Protein AF-E6UYS0-F1 (afdb_monomer_lite)

Structure (mmCIF, N/CA/C/O backbone):
data_AF-E6UYS0-F1
#
_entry.id   AF-E6UYS0-F1
#
loop_
_atom_site.group_PDB
_atom_site.id
_atom_site.type_symbol
_atom_site.label_atom_id
_atom_site.label_alt_id
_atom_site.label_comp_id
_atom_site.label_asym_id
_atom_site.label_entity_id
_atom_site.label_seq_id
_atom_site.pdbx_PDB_ins_code
_atom_site.Cartn_x
_atom_site.Cartn_y
_atom_site.Cartn_z
_atom_site.occupancy
_atom_site.B_iso_or_equiv
_atom_site.auth_seq_id
_atom_site.auth_comp_id
_atom_site.auth_asym_id
_atom_site.auth_atom_id
_atom_site.pdbx_PDB_model_num
ATOM 1 N N . MET A 1 1 ? -11.209 -21.524 -11.634 1.00 34.62 1 MET A N 1
ATOM 2 C CA . MET A 1 1 ? -12.537 -21.048 -11.191 1.00 34.62 1 MET A CA 1
ATOM 3 C C . MET A 1 1 ? -12.429 -19.549 -11.031 1.00 34.62 1 MET A C 1
ATOM 5 O O . MET A 1 1 ? -11.781 -19.102 -10.099 1.00 34.62 1 MET A O 1
ATOM 9 N N . ASN A 1 2 ? -12.933 -18.811 -12.017 1.00 31.98 2 ASN A N 1
ATOM 10 C CA . ASN A 1 2 ? -12.858 -17.356 -12.073 1.00 31.98 2 ASN A CA 1
ATOM 11 C C . ASN A 1 2 ? -13.885 -16.810 -11.071 1.00 31.98 2 ASN A C 1
ATOM 13 O O . ASN A 1 2 ? -15.084 -16.885 -11.335 1.00 31.98 2 ASN A O 1
ATOM 17 N N . ARG A 1 3 ? -13.440 -16.416 -9.874 1.00 45.00 3 ARG A N 1
ATOM 18 C CA . ARG A 1 3 ? -14.281 -15.648 -8.955 1.00 45.00 3 ARG A CA 1
ATOM 19 C C . ARG A 1 3 ? -14.230 -14.218 -9.472 1.00 45.00 3 ARG A C 1
ATOM 21 O O . ARG A 1 3 ? -13.151 -13.642 -9.517 1.00 45.00 3 ARG A O 1
ATOM 28 N N . ASP A 1 4 ? -15.364 -13.697 -9.921 1.00 40.81 4 ASP A N 1
ATOM 29 C CA . ASP A 1 4 ? -15.524 -12.262 -10.138 1.00 40.81 4 ASP A CA 1
ATOM 30 C C . ASP A 1 4 ? -15.330 -11.580 -8.775 1.00 40.81 4 ASP A C 1
ATOM 32 O O . ASP A 1 4 ? -16.283 -11.487 -8.002 1.00 40.81 4 ASP A O 1
ATOM 36 N N . SER A 1 5 ? -14.093 -11.184 -8.454 1.00 47.22 5 SER A N 1
ATOM 37 C CA . SER A 1 5 ? -13.749 -10.398 -7.267 1.00 47.22 5 SER A CA 1
ATOM 38 C C . SER A 1 5 ? -14.488 -9.069 -7.354 1.00 47.22 5 SER A C 1
ATOM 40 O O . SER A 1 5 ? -14.067 -8.145 -8.051 1.00 47.22 5 SER A O 1
ATOM 42 N N . ARG A 1 6 ? -15.652 -8.981 -6.714 1.00 59.06 6 ARG A N 1
ATOM 43 C CA . ARG A 1 6 ? -16.359 -7.715 -6.567 1.00 59.06 6 ARG A CA 1
ATOM 44 C C . ARG A 1 6 ? -15.928 -7.144 -5.233 1.00 59.06 6 ARG A C 1
ATOM 46 O O . ARG A 1 6 ? -16.478 -7.519 -4.205 1.00 59.06 6 ARG A O 1
ATOM 53 N N . ALA A 1 7 ? -14.971 -6.220 -5.279 1.00 62.97 7 ALA A N 1
ATOM 54 C CA . ALA A 1 7 ? -14.543 -5.470 -4.109 1.00 62.97 7 ALA A CA 1
ATOM 55 C C . ALA A 1 7 ? -15.762 -4.978 -3.313 1.00 62.97 7 ALA A C 1
ATOM 57 O O . ALA A 1 7 ? -16.719 -4.433 -3.884 1.00 62.97 7 ALA A O 1
ATOM 58 N N . ILE A 1 8 ? -15.748 -5.199 -1.996 1.00 70.56 8 ILE A N 1
ATOM 59 C CA . ILE A 1 8 ? -16.865 -4.797 -1.139 1.00 70.56 8 ILE A CA 1
ATOM 60 C C . ILE A 1 8 ? -17.015 -3.282 -1.234 1.00 70.56 8 ILE A C 1
ATOM 62 O O . ILE A 1 8 ? -16.092 -2.531 -0.925 1.00 70.56 8 ILE A O 1
ATOM 66 N N . ARG A 1 9 ? -18.209 -2.833 -1.624 1.00 68.25 9 ARG A N 1
ATOM 67 C CA . ARG A 1 9 ? -18.611 -1.432 -1.514 1.00 68.25 9 ARG A CA 1
ATOM 68 C C . ARG A 1 9 ? -19.495 -1.258 -0.303 1.00 68.25 9 ARG A C 1
ATOM 70 O O . ARG A 1 9 ? -20.616 -1.764 -0.249 1.00 68.25 9 ARG A O 1
ATOM 77 N N . PHE A 1 10 ? -19.005 -0.481 0.645 1.00 66.88 10 PHE A N 1
ATOM 78 C CA . PHE A 1 10 ? -19.794 -0.013 1.768 1.00 66.88 10 PHE A CA 1
ATOM 79 C C . PHE A 1 10 ? -20.762 1.064 1.267 1.00 66.88 10 PHE A C 1
ATOM 81 O O . PHE A 1 10 ? -20.428 2.242 1.154 1.00 66.88 10 PHE A O 1
ATOM 88 N N . VAL A 1 11 ? -21.981 0.654 0.915 1.00 54.38 11 VAL A N 1
ATOM 89 C CA . VAL A 1 11 ? -23.050 1.599 0.584 1.00 54.38 11 VAL A CA 1
ATOM 90 C C . VAL A 1 11 ? -23.497 2.256 1.887 1.00 54.38 11 VAL A C 1
ATOM 92 O O . VAL A 1 11 ? -24.147 1.624 2.720 1.00 54.38 11 VAL A O 1
ATOM 95 N N . ALA A 1 12 ? -23.134 3.524 2.085 1.00 43.72 12 ALA A N 1
ATOM 96 C CA . ALA A 1 12 ? -23.674 4.312 3.186 1.00 43.72 12 ALA A CA 1
ATOM 97 C C . ALA A 1 12 ? -25.215 4.319 3.106 1.00 43.72 12 ALA A C 1
ATOM 99 O O . ALA A 1 12 ? -25.762 4.444 2.004 1.00 43.72 12 ALA A O 1
ATOM 100 N N . PRO A 1 13 ? -25.945 4.210 4.232 1.00 36.41 13 PRO A N 1
ATOM 101 C CA . PRO A 1 13 ? -27.392 4.339 4.204 1.00 36.41 13 PRO A CA 1
ATOM 102 C C . PRO A 1 13 ? -27.747 5.747 3.714 1.00 36.41 13 PRO A C 1
ATOM 104 O O . PRO A 1 13 ? -27.454 6.743 4.376 1.00 36.41 13 PRO A O 1
ATOM 107 N N . MET A 1 14 ? -28.361 5.830 2.530 1.00 34.78 14 MET A N 1
ATOM 108 C CA . MET A 1 14 ? -28.931 7.074 2.020 1.00 34.78 14 MET A CA 1
ATOM 109 C C . MET A 1 14 ? -29.897 7.650 3.068 1.00 34.78 14 MET A C 1
ATOM 111 O O . MET A 1 14 ? -30.757 6.914 3.565 1.00 34.78 14 MET A O 1
ATOM 115 N N . PRO A 1 15 ? -29.827 8.952 3.397 1.00 34.66 15 PRO A N 1
ATOM 116 C CA . PRO A 1 15 ? -30.877 9.571 4.185 1.00 34.66 15 PRO A CA 1
ATOM 117 C C . PRO A 1 15 ? -32.173 9.530 3.366 1.00 34.66 15 PRO A C 1
ATOM 119 O O . PRO A 1 15 ? -32.261 10.103 2.282 1.00 34.66 15 PRO A O 1
ATOM 122 N N . LEU A 1 16 ? -33.192 8.837 3.880 1.00 39.12 16 LEU A N 1
ATOM 123 C CA . LEU A 1 16 ? -34.532 8.812 3.294 1.00 39.12 16 LEU A CA 1
ATOM 124 C C . LEU A 1 16 ? -35.159 10.212 3.375 1.00 39.12 16 LEU A C 1
ATOM 126 O O . LEU A 1 16 ? -35.830 10.527 4.356 1.00 39.12 16 LEU A O 1
ATOM 130 N N . ARG A 1 17 ? -34.964 11.059 2.357 1.00 38.25 17 ARG A N 1
ATOM 131 C CA . ARG A 1 17 ? -35.762 12.277 2.142 1.00 38.25 17 ARG A CA 1
ATOM 132 C C . ARG A 1 17 ? -35.891 12.627 0.658 1.00 38.25 17 ARG A C 1
ATOM 134 O O . ARG A 1 17 ? -34.909 12.957 0.011 1.00 38.25 17 ARG A O 1
ATOM 141 N N . GLY A 1 18 ? -37.146 12.698 0.209 1.00 33.81 18 GLY A N 1
ATOM 142 C CA . GLY A 1 18 ? -37.593 13.680 -0.783 1.00 33.81 18 GLY A CA 1
ATOM 143 C C . GLY A 1 18 ? -37.870 13.152 -2.188 1.00 33.81 18 GLY A C 1
ATOM 144 O O . GLY A 1 18 ? -36.962 13.000 -2.991 1.00 33.81 18 GLY A O 1
ATOM 145 N N . CYS A 1 19 ? -39.155 12.968 -2.493 1.00 38.72 19 CYS A N 1
ATOM 146 C CA . CYS A 1 19 ? -39.697 12.867 -3.846 1.00 38.72 19 CYS A CA 1
ATOM 147 C C . CYS A 1 19 ? -39.238 14.075 -4.691 1.00 38.72 19 CYS A C 1
ATOM 149 O O . CYS A 1 19 ? -39.580 15.212 -4.369 1.00 38.72 19 CYS A O 1
ATOM 151 N N . GLY A 1 20 ? -38.456 13.825 -5.741 1.00 33.22 20 GLY A N 1
ATOM 152 C CA . GLY A 1 20 ? -37.997 14.810 -6.719 1.00 33.22 20 GLY A CA 1
ATOM 153 C C . GLY A 1 20 ? -37.897 14.137 -8.086 1.00 33.22 20 GLY A C 1
ATOM 154 O O . GLY A 1 20 ? -37.300 13.076 -8.225 1.00 33.22 20 GLY A O 1
ATOM 155 N N . THR A 1 21 ? -38.582 14.715 -9.061 1.00 33.81 21 THR A N 1
ATOM 156 C CA . THR A 1 21 ? -38.896 14.192 -10.39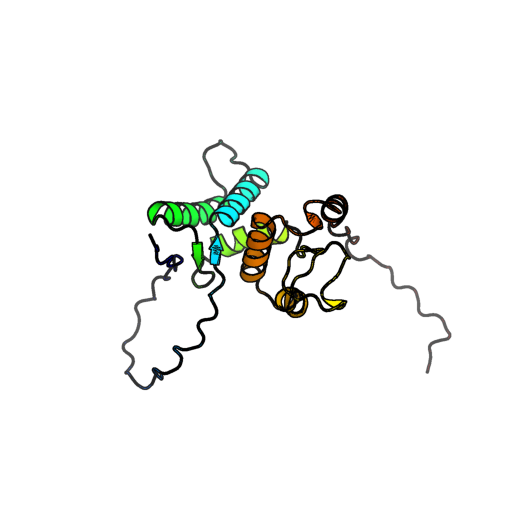5 1.00 33.81 21 THR A CA 1
ATOM 157 C C . THR A 1 21 ? -37.687 13.766 -11.239 1.00 33.81 21 THR A C 1
ATOM 159 O O . THR A 1 21 ? -36.695 14.482 -11.326 1.00 33.81 21 THR A O 1
ATOM 162 N N . LEU A 1 22 ? -37.843 12.621 -11.917 1.00 43.78 22 LEU A N 1
ATOM 163 C CA . LEU A 1 22 ? -36.977 12.077 -12.968 1.00 43.78 22 LEU A CA 1
ATOM 164 C C . LEU A 1 22 ? -36.829 13.062 -14.140 1.00 43.78 22 LEU A C 1
ATOM 166 O O . LEU A 1 22 ? -37.780 13.248 -14.898 1.00 43.78 22 LEU A O 1
ATOM 170 N N . ALA A 1 23 ? -35.638 13.626 -14.323 1.00 33.56 23 ALA A N 1
ATOM 171 C CA . ALA A 1 23 ? -35.190 14.178 -15.597 1.00 33.56 23 ALA A CA 1
ATOM 172 C C . ALA A 1 23 ? -33.660 14.053 -15.696 1.00 33.56 23 ALA A C 1
ATOM 174 O O . ALA A 1 23 ? -32.930 14.604 -14.878 1.00 33.56 23 ALA A O 1
ATOM 175 N N . ASP A 1 24 ? -33.229 13.274 -16.688 1.00 37.19 24 ASP A N 1
ATOM 176 C CA . ASP A 1 24 ? -31.912 13.302 -17.330 1.00 37.19 24 ASP A CA 1
ATOM 177 C C . ASP A 1 24 ? -30.665 13.113 -16.448 1.00 37.19 24 ASP A C 1
ATOM 179 O O . ASP A 1 24 ? -29.905 14.040 -16.182 1.00 37.19 24 ASP A O 1
ATOM 183 N N . TYR A 1 25 ? -30.376 11.852 -16.104 1.00 42.06 25 TYR A N 1
ATOM 184 C CA . TYR A 1 25 ? -28.990 11.417 -15.909 1.00 42.06 25 TYR A CA 1
ATOM 185 C C . TYR A 1 25 ? -28.608 10.492 -17.065 1.00 42.06 25 TYR A C 1
ATOM 187 O O . TYR A 1 25 ? -29.102 9.367 -17.187 1.00 42.06 25 TYR A O 1
ATOM 195 N N . ASP A 1 26 ? -27.792 11.040 -17.960 1.00 39.44 26 ASP A N 1
ATOM 196 C CA . ASP A 1 26 ? -27.327 10.432 -19.198 1.00 39.44 26 ASP A CA 1
ATOM 197 C C . ASP A 1 26 ? -26.693 9.054 -18.951 1.00 39.44 26 ASP A C 1
ATOM 199 O O . ASP A 1 26 ? -25.735 8.871 -18.198 1.00 39.44 26 ASP A O 1
ATOM 203 N N . ARG A 1 27 ? -27.262 8.057 -19.624 1.00 44.28 27 ARG A N 1
ATOM 204 C CA . ARG A 1 27 ? -27.002 6.621 -19.490 1.00 44.28 27 ARG A CA 1
ATOM 205 C C . ARG A 1 27 ? -25.810 6.171 -20.352 1.00 44.28 27 ARG A C 1
ATOM 207 O O . ARG A 1 27 ? -25.793 5.029 -20.812 1.00 44.28 27 ARG A O 1
ATOM 214 N N . ARG A 1 28 ? -24.843 7.063 -20.620 1.00 36.66 28 ARG A N 1
ATOM 215 C CA . ARG A 1 28 ? -23.739 6.847 -21.581 1.00 36.66 28 ARG A CA 1
ATOM 216 C C . ARG A 1 28 ? -22.307 6.970 -21.055 1.00 36.66 28 ARG A C 1
ATOM 218 O O . ARG A 1 28 ? -21.391 6.805 -21.852 1.00 36.66 28 ARG A O 1
ATOM 225 N N . SER A 1 29 ? -22.071 7.121 -19.753 1.00 37.34 29 SER A N 1
ATOM 226 C CA . SER A 1 29 ? -20.698 7.094 -19.204 1.00 37.34 29 SER A CA 1
ATOM 227 C C . SER A 1 29 ? -20.352 5.761 -18.521 1.00 37.34 29 SER A C 1
ATOM 229 O O . SER A 1 29 ? -19.955 5.711 -17.363 1.00 37.34 29 SER A O 1
ATOM 231 N N . LEU A 1 30 ? -20.563 4.650 -19.236 1.00 38.84 30 LEU A N 1
ATOM 232 C CA . LEU A 1 30 ? -20.262 3.279 -18.786 1.00 38.84 30 LEU A CA 1
ATOM 233 C C . LEU A 1 30 ? -19.047 2.666 -19.508 1.00 38.84 30 LEU A C 1
ATOM 235 O O . LEU A 1 30 ? -19.004 1.454 -19.684 1.00 38.84 30 LEU A O 1
ATOM 239 N N . LEU A 1 31 ? -18.072 3.466 -19.957 1.00 38.31 31 LEU A N 1
ATOM 240 C CA . LEU A 1 31 ? -16.898 2.957 -20.692 1.00 38.31 31 LEU A CA 1
ATOM 241 C C . LEU A 1 31 ? -15.593 3.726 -20.401 1.00 38.31 31 LEU A C 1
ATOM 243 O O . LEU A 1 31 ? -14.816 3.997 -21.306 1.00 38.31 31 LEU A O 1
ATOM 247 N N . PHE A 1 32 ? -15.327 4.028 -19.131 1.00 31.94 32 PHE A N 1
ATOM 248 C CA . PHE A 1 32 ? -13.957 4.140 -18.614 1.00 31.94 32 PHE A CA 1
ATOM 249 C C . PHE A 1 32 ? -13.911 3.409 -17.272 1.00 31.94 32 PHE A C 1
ATOM 251 O O . PHE A 1 32 ? -14.007 4.000 -16.202 1.00 31.94 32 PHE A O 1
ATOM 258 N N . HIS A 1 33 ? -13.856 2.080 -17.342 1.00 38.25 33 HIS A N 1
ATOM 259 C CA . HIS A 1 33 ? -13.520 1.249 -16.194 1.00 38.25 33 HIS A CA 1
ATOM 260 C C . HIS A 1 33 ? -12.001 1.324 -16.013 1.00 38.25 33 HIS A C 1
ATOM 262 O O . HIS A 1 33 ? -11.278 0.430 -16.446 1.00 38.25 33 HIS A O 1
ATOM 268 N N . SER A 1 34 ? -11.511 2.416 -15.416 1.00 42.78 34 SER A N 1
ATOM 269 C CA . SER A 1 34 ? -10.272 2.293 -14.647 1.00 42.78 34 SER A CA 1
ATOM 270 C C . SER A 1 34 ? -10.543 1.211 -13.600 1.00 42.78 34 SER A C 1
ATOM 272 O O . SER A 1 34 ? -11.597 1.287 -12.955 1.00 42.78 34 SER A O 1
ATOM 274 N N . PRO A 1 35 ? -9.690 0.183 -13.453 1.00 49.38 35 PRO A N 1
ATOM 275 C CA . PRO A 1 35 ? -9.817 -0.729 -12.328 1.00 49.38 35 PRO A CA 1
ATOM 276 C C . PRO A 1 35 ? -9.731 0.143 -11.080 1.00 49.38 35 PRO A C 1
ATOM 278 O O . PRO A 1 35 ? -8.698 0.754 -10.820 1.00 49.38 35 PRO A O 1
ATOM 281 N N . MET A 1 36 ? -10.855 0.312 -10.386 1.00 60.50 36 MET A N 1
ATOM 282 C CA . MET A 1 36 ? -10.880 1.117 -9.176 1.00 60.50 36 MET A CA 1
ATOM 283 C C . MET A 1 36 ? -9.901 0.477 -8.206 1.00 60.50 36 MET A C 1
ATOM 285 O O . MET A 1 36 ? -10.013 -0.717 -7.925 1.00 60.50 36 MET A O 1
ATOM 289 N N . ALA A 1 37 ? -8.894 1.243 -7.791 1.00 79.88 37 ALA A N 1
ATOM 290 C CA . ALA A 1 37 ? -7.871 0.745 -6.897 1.00 79.88 37 ALA A CA 1
ATOM 291 C C . ALA A 1 37 ? -8.556 0.224 -5.628 1.00 79.88 37 ALA A C 1
ATOM 293 O O . ALA A 1 37 ? -9.371 0.917 -5.016 1.00 79.88 37 ALA A O 1
ATOM 294 N N . ALA A 1 38 ? -8.269 -1.025 -5.275 1.00 91.38 38 ALA A N 1
ATOM 295 C CA . ALA A 1 38 ? -8.880 -1.687 -4.137 1.00 91.38 38 ALA A CA 1
ATOM 296 C C . ALA A 1 38 ? -7.840 -1.909 -3.041 1.00 91.38 38 ALA A C 1
ATOM 298 O O . ALA A 1 38 ? -6.680 -2.240 -3.300 1.00 91.38 38 ALA A O 1
ATOM 299 N N . ILE A 1 39 ? -8.266 -1.727 -1.797 1.00 95.75 39 ILE A N 1
ATOM 300 C CA . ILE A 1 39 ? -7.449 -2.009 -0.624 1.00 95.75 39 ILE A CA 1
ATOM 301 C C . ILE A 1 39 ? -7.525 -3.516 -0.381 1.00 95.75 39 ILE A C 1
ATOM 303 O O . ILE A 1 39 ? -8.607 -4.075 -0.202 1.00 95.75 39 ILE A O 1
ATOM 307 N N . HIS A 1 40 ? -6.377 -4.185 -0.381 1.00 97.06 40 HIS A N 1
ATOM 308 C CA . HIS A 1 40 ? -6.307 -5.624 -0.140 1.00 97.06 40 HIS A CA 1
ATOM 309 C C . HIS A 1 40 ? -6.368 -5.941 1.364 1.00 97.06 40 HIS A C 1
ATOM 311 O O . HIS A 1 40 ? -5.889 -5.166 2.194 1.00 97.06 40 HIS A O 1
ATOM 317 N N . ILE A 1 41 ? -6.883 -7.116 1.728 1.00 96.62 41 ILE A N 1
ATOM 318 C CA . ILE A 1 41 ? -7.056 -7.566 3.119 1.00 96.62 41 ILE A CA 1
ATOM 319 C C . ILE A 1 41 ? -5.759 -7.489 3.933 1.00 96.62 41 ILE A C 1
ATOM 321 O O . ILE A 1 41 ? -5.775 -7.082 5.092 1.00 96.62 41 ILE A O 1
ATOM 325 N N . THR A 1 42 ? -4.616 -7.769 3.307 1.00 97.38 42 THR A N 1
ATOM 326 C CA . THR A 1 42 ? -3.292 -7.682 3.948 1.00 97.38 42 THR A CA 1
ATOM 327 C C . THR A 1 42 ? -2.939 -6.268 4.410 1.00 97.38 42 THR A C 1
ATOM 329 O O . THR A 1 42 ? -2.246 -6.110 5.411 1.00 97.38 42 THR A O 1
ATOM 332 N N . ASP A 1 43 ? -3.410 -5.233 3.712 1.00 97.75 43 ASP A N 1
ATOM 333 C CA . ASP A 1 43 ? -3.193 -3.843 4.122 1.00 97.75 43 ASP A CA 1
ATOM 334 C C . ASP A 1 43 ? -4.071 -3.493 5.333 1.00 97.75 43 ASP A C 1
ATOM 336 O O . ASP A 1 43 ? -3.631 -2.784 6.238 1.00 97.75 43 ASP A O 1
ATOM 340 N N . ILE A 1 44 ? -5.287 -4.049 5.408 1.00 98.19 44 ILE A N 1
ATOM 341 C CA . ILE A 1 44 ? -6.150 -3.932 6.592 1.00 98.19 44 ILE A CA 1
ATOM 342 C C . ILE A 1 44 ? -5.512 -4.637 7.795 1.00 98.19 44 ILE A C 1
ATOM 344 O O . ILE A 1 44 ? -5.466 -4.071 8.887 1.00 98.19 44 ILE A O 1
ATOM 348 N N . GLU A 1 45 ? -4.964 -5.838 7.607 1.00 98.38 45 GLU A N 1
ATOM 349 C CA . GLU A 1 45 ? -4.250 -6.579 8.655 1.00 98.38 45 GLU A CA 1
ATOM 350 C C . GLU A 1 45 ? -3.008 -5.827 9.149 1.00 98.38 45 GLU A C 1
ATOM 352 O O . GLU A 1 45 ? -2.770 -5.737 10.358 1.00 98.38 45 GLU A O 1
ATOM 357 N N . ALA A 1 46 ? -2.236 -5.241 8.231 1.00 98.12 46 ALA A N 1
ATOM 358 C CA . ALA A 1 46 ? -1.081 -4.420 8.570 1.00 98.12 46 ALA A CA 1
ATOM 359 C C . ALA A 1 46 ? -1.489 -3.173 9.374 1.00 98.12 46 ALA A C 1
ATOM 361 O O . ALA A 1 46 ? -0.897 -2.907 10.423 1.00 98.12 46 ALA A O 1
ATOM 362 N N . ALA A 1 47 ? -2.548 -2.472 8.960 1.00 98.06 47 ALA A N 1
ATOM 363 C CA . ALA A 1 47 ? -3.081 -1.324 9.690 1.00 98.06 47 ALA A CA 1
ATOM 364 C C . ALA A 1 47 ? -3.615 -1.707 11.085 1.00 98.06 47 ALA A C 1
ATOM 366 O O . ALA A 1 47 ? -3.368 -1.007 12.067 1.00 98.06 47 ALA A O 1
ATOM 367 N N . ILE A 1 48 ? -4.294 -2.850 11.216 1.00 98.06 48 ILE A N 1
ATOM 368 C CA . ILE A 1 48 ? -4.737 -3.397 12.510 1.00 98.06 48 ILE A CA 1
ATOM 369 C C . ILE A 1 48 ? -3.536 -3.640 13.431 1.00 98.06 48 ILE A C 1
ATOM 371 O O . ILE A 1 48 ? -3.559 -3.252 14.602 1.00 98.06 48 ILE A O 1
ATOM 375 N N . ASN A 1 49 ? -2.476 -4.266 12.921 1.00 97.44 49 ASN A N 1
ATOM 376 C CA . ASN A 1 49 ? -1.280 -4.554 13.711 1.00 97.44 49 ASN A CA 1
ATOM 377 C C . ASN A 1 49 ? -0.526 -3.279 14.113 1.00 97.44 49 ASN A C 1
ATOM 379 O O . ASN A 1 49 ? -0.056 -3.187 15.247 1.00 97.44 49 ASN A O 1
ATOM 383 N N . HIS A 1 50 ? -0.486 -2.274 13.236 1.00 97.12 50 HIS A N 1
ATOM 384 C CA . HIS A 1 50 ? 0.030 -0.940 13.550 1.00 97.12 50 HIS A CA 1
ATOM 385 C C . HIS A 1 50 ? -0.691 -0.318 14.749 1.00 97.12 50 HIS A C 1
ATOM 387 O O . HIS A 1 50 ? -0.050 0.074 15.723 1.00 97.12 50 HIS A O 1
ATOM 393 N N . TRP A 1 51 ? -2.026 -0.320 14.749 1.00 97.25 51 TRP A N 1
ATOM 394 C CA . TRP A 1 51 ? -2.804 0.220 15.867 1.00 97.25 51 TRP A CA 1
ATOM 395 C C . TRP A 1 51 ? -2.697 -0.610 17.147 1.00 97.25 51 TRP A C 1
ATOM 397 O O . TRP A 1 51 ? -2.693 -0.038 18.235 1.00 97.25 51 TRP A O 1
ATOM 407 N N . ARG A 1 52 ? -2.539 -1.937 17.053 1.00 95.69 52 ARG A N 1
ATOM 408 C CA . ARG A 1 52 ? -2.251 -2.784 18.226 1.00 95.69 52 ARG A CA 1
ATOM 409 C C . ARG A 1 52 ? -0.931 -2.414 18.897 1.00 95.69 52 ARG A C 1
ATOM 411 O O . ARG A 1 52 ? -0.865 -2.419 20.123 1.00 95.69 52 ARG A O 1
ATOM 418 N N . ALA A 1 53 ? 0.099 -2.098 18.112 1.00 95.50 53 ALA A N 1
ATOM 419 C CA . ALA A 1 53 ? 1.392 -1.666 18.633 1.00 95.50 53 ALA A CA 1
ATOM 420 C C . ALA A 1 53 ? 1.343 -0.226 19.174 1.00 95.50 53 ALA A C 1
ATOM 422 O O . ALA A 1 53 ? 1.867 0.048 20.251 1.00 95.50 53 ALA A O 1
ATOM 423 N N . LYS A 1 54 ? 0.684 0.686 18.448 1.00 95.12 54 LYS A N 1
ATOM 424 C CA . LYS A 1 54 ? 0.582 2.115 18.786 1.00 95.12 54 LYS A CA 1
ATOM 425 C C . LYS A 1 54 ? -0.333 2.393 19.982 1.00 95.12 54 LYS A C 1
ATOM 427 O O . LYS A 1 54 ? -0.108 3.340 20.730 1.00 95.12 54 LYS A O 1
ATOM 432 N N . SER A 1 55 ? -1.393 1.612 20.160 1.00 93.75 55 SER A N 1
ATOM 433 C CA . SER A 1 55 ? -2.396 1.804 21.212 1.00 93.75 55 SER A CA 1
ATOM 434 C C . SER A 1 55 ? -2.866 0.449 21.746 1.00 93.75 55 SER A C 1
ATOM 436 O O . SER A 1 55 ? -3.960 -0.013 21.404 1.00 93.75 55 SER A O 1
ATOM 438 N N . PRO A 1 56 ? -2.029 -0.218 22.565 1.00 92.25 56 PRO A N 1
ATOM 439 C CA . PRO A 1 56 ? -2.350 -1.527 23.107 1.00 92.25 56 PRO A CA 1
ATOM 440 C C . PRO A 1 56 ? -3.570 -1.461 24.027 1.00 92.25 56 PRO A C 1
ATOM 442 O O . PRO A 1 56 ? -3.844 -0.453 24.681 1.00 92.25 56 PRO A O 1
ATOM 445 N N . SER A 1 57 ? -4.303 -2.570 24.086 1.00 90.25 57 SER A N 1
ATOM 446 C CA . SER A 1 57 ? -5.478 -2.696 24.940 1.00 90.25 57 SER A CA 1
ATOM 447 C C . SER A 1 57 ? -5.085 -2.606 26.426 1.00 90.25 57 SER A C 1
ATOM 449 O O . SER A 1 57 ? -4.237 -3.391 26.857 1.00 90.25 57 SER A O 1
ATOM 451 N N . PRO A 1 58 ? -5.690 -1.707 27.227 1.00 86.94 58 PRO A N 1
ATOM 452 C CA . PRO A 1 58 ? -5.350 -1.557 28.646 1.00 86.94 58 PRO A CA 1
ATOM 453 C C . PRO A 1 58 ? -5.638 -2.805 29.493 1.00 86.94 58 PRO A C 1
ATOM 455 O O . PRO A 1 58 ? -4.968 -3.055 30.490 1.00 86.94 58 PRO A O 1
ATOM 458 N N . ASP A 1 59 ? -6.654 -3.570 29.102 1.00 89.88 59 ASP A N 1
ATOM 459 C CA . ASP A 1 59 ? -7.195 -4.742 29.797 1.00 89.88 59 ASP A CA 1
ATOM 460 C C . ASP A 1 59 ? -7.056 -6.035 28.968 1.00 89.88 59 ASP A C 1
ATOM 462 O O . ASP A 1 59 ? -7.514 -7.098 29.384 1.00 89.88 59 ASP A O 1
ATOM 466 N N . GLY A 1 60 ? -6.436 -5.953 27.787 1.00 86.69 60 GLY A N 1
ATOM 467 C CA . GLY A 1 60 ? -6.287 -7.065 26.847 1.00 86.69 60 GLY A CA 1
ATOM 468 C C . GLY A 1 60 ? -7.549 -7.411 26.045 1.00 86.69 60 GLY A C 1
ATOM 469 O O . GLY A 1 60 ? -7.504 -8.345 25.246 1.00 86.69 60 GLY A O 1
ATOM 470 N N . ILE A 1 61 ? -8.658 -6.684 26.230 1.00 86.88 61 ILE A N 1
ATOM 471 C CA . ILE A 1 61 ? -9.953 -6.953 25.578 1.00 86.88 61 ILE A CA 1
ATOM 472 C C . ILE A 1 61 ? -10.486 -5.703 24.863 1.00 86.88 61 ILE A C 1
ATOM 474 O O . ILE A 1 61 ? -10.975 -5.779 23.734 1.00 86.88 61 ILE A O 1
ATOM 478 N N . THR A 1 62 ? -10.391 -4.535 25.492 1.00 90.00 62 THR A N 1
ATOM 479 C CA . THR A 1 62 ? -10.912 -3.268 24.981 1.00 90.00 62 THR A CA 1
ATOM 480 C C . THR A 1 62 ? -10.048 -2.749 23.834 1.00 90.00 62 THR A C 1
ATOM 482 O O . THR A 1 62 ? -8.872 -2.434 24.018 1.00 90.00 62 THR A O 1
ATOM 485 N N . LEU A 1 63 ? -10.638 -2.623 22.642 1.00 93.06 63 LEU A N 1
ATOM 486 C CA . LEU A 1 63 ? -9.966 -2.078 21.458 1.00 93.06 63 LEU A CA 1
ATOM 487 C C . LEU A 1 63 ? -10.095 -0.552 21.387 1.00 93.06 63 LEU A C 1
ATOM 489 O O . LEU A 1 63 ? -11.189 -0.007 21.596 1.00 93.06 63 LEU A O 1
ATOM 493 N N . ALA A 1 64 ? -9.003 0.111 20.995 1.00 94.81 64 ALA A N 1
ATOM 494 C CA . ALA A 1 64 ? -9.000 1.521 20.616 1.00 94.81 64 ALA A CA 1
ATOM 495 C C . ALA A 1 64 ? -10.024 1.804 19.489 1.00 94.81 64 ALA A C 1
ATOM 497 O O . ALA A 1 64 ? -10.318 0.903 18.691 1.00 94.81 64 ALA A O 1
ATOM 498 N N . PRO A 1 65 ? -10.599 3.020 19.410 1.00 96.38 65 PRO A N 1
ATOM 499 C CA . PRO A 1 65 ? -11.612 3.364 18.407 1.00 96.38 65 PRO A CA 1
ATOM 500 C C . PRO A 1 65 ? -11.182 3.096 16.956 1.00 96.38 65 PRO A C 1
ATOM 502 O O . PRO A 1 65 ? -11.982 2.605 16.161 1.00 96.38 65 PRO A O 1
ATOM 505 N N . GLU A 1 66 ? -9.926 3.379 16.624 1.00 97.56 66 GLU A N 1
ATOM 506 C CA . GLU A 1 66 ? -9.326 3.225 15.296 1.00 97.56 66 GLU A CA 1
ATOM 507 C C . GLU A 1 66 ? -9.178 1.747 14.929 1.00 97.56 66 GLU A C 1
ATOM 509 O O . GLU A 1 66 ? -9.618 1.308 13.865 1.00 97.56 66 GLU A O 1
ATOM 514 N N . LEU A 1 67 ? -8.651 0.956 15.868 1.00 96.88 67 LEU A N 1
ATOM 515 C CA . LEU A 1 67 ? -8.526 -0.492 15.735 1.00 96.88 67 LEU A CA 1
ATOM 516 C C . LEU A 1 67 ? -9.893 -1.163 15.549 1.00 96.88 67 LEU A C 1
ATOM 518 O O . LEU A 1 67 ? -10.031 -2.073 14.736 1.00 96.88 67 LEU A O 1
ATOM 522 N N . ARG A 1 68 ? -10.915 -0.699 16.276 1.00 97.19 68 ARG A N 1
ATOM 523 C CA . ARG A 1 68 ? -12.291 -1.198 16.146 1.00 97.19 68 ARG A CA 1
ATOM 524 C C . ARG A 1 68 ? -12.876 -0.901 14.767 1.00 97.19 68 ARG A C 1
ATOM 526 O O . ARG A 1 68 ? -13.470 -1.791 14.171 1.00 97.19 68 ARG A O 1
ATOM 533 N N . ALA A 1 69 ? -12.670 0.311 14.249 1.00 97.62 69 ALA A N 1
ATOM 534 C CA . ALA A 1 69 ? -13.151 0.694 12.923 1.00 97.62 69 ALA A CA 1
ATOM 535 C C . ALA A 1 69 ? -12.527 -0.167 11.809 1.00 97.62 69 ALA A C 1
ATOM 537 O O . ALA A 1 69 ? -13.234 -0.606 10.906 1.00 97.62 69 ALA A O 1
ATOM 538 N N . LEU A 1 70 ? -11.224 -0.460 11.891 1.00 98.12 70 LEU A N 1
ATOM 539 C CA . LEU A 1 70 ? -10.558 -1.377 10.957 1.00 98.12 70 LEU A CA 1
ATOM 540 C C . LEU A 1 70 ? -11.045 -2.825 11.119 1.00 98.12 70 LEU A C 1
ATOM 542 O O . LEU A 1 70 ? -11.249 -3.521 10.126 1.00 98.12 70 LEU A O 1
ATOM 546 N N . ALA A 1 71 ? -11.266 -3.276 12.357 1.00 97.31 71 ALA A N 1
ATOM 547 C CA . ALA A 1 71 ? -11.752 -4.625 12.638 1.00 97.31 71 ALA A CA 1
ATOM 548 C C . ALA A 1 71 ? -13.161 -4.880 12.075 1.00 97.31 71 ALA A C 1
ATOM 550 O O . ALA A 1 71 ? -13.435 -5.991 11.630 1.00 97.31 71 ALA A O 1
ATOM 551 N N . GLU A 1 72 ? -14.039 -3.873 12.052 1.00 97.38 72 GLU A N 1
ATOM 552 C CA . GLU A 1 72 ? -15.358 -3.972 11.408 1.00 97.38 72 GLU A CA 1
ATOM 553 C C . GLU A 1 72 ? -15.237 -4.213 9.895 1.00 97.38 72 GLU A C 1
ATOM 555 O O . GLU A 1 72 ? -15.910 -5.094 9.359 1.00 97.38 72 GLU A O 1
ATOM 560 N N . VAL A 1 73 ? -14.340 -3.486 9.215 1.00 97.19 73 VAL A N 1
ATOM 561 C CA . VAL A 1 73 ? -14.064 -3.698 7.783 1.00 97.19 73 VAL A CA 1
ATOM 562 C C . VAL A 1 73 ? -13.514 -5.101 7.547 1.00 97.19 73 VAL A C 1
ATOM 564 O O . VAL A 1 73 ? -14.049 -5.835 6.720 1.00 97.19 73 VAL A O 1
ATOM 567 N N . TYR A 1 74 ? -12.502 -5.503 8.319 1.00 97.75 74 TYR A N 1
ATOM 568 C CA . TYR A 1 74 ? -11.904 -6.835 8.232 1.00 97.75 74 TYR A CA 1
ATOM 569 C C . TYR A 1 74 ? -12.934 -7.953 8.439 1.00 97.75 74 TYR A C 1
ATOM 571 O O . TYR A 1 74 ? -12.990 -8.906 7.666 1.00 97.75 74 TYR A O 1
ATOM 579 N N . ALA A 1 75 ? -13.790 -7.826 9.457 1.00 97.19 75 ALA A N 1
ATOM 580 C CA . ALA A 1 75 ? -14.831 -8.807 9.741 1.00 97.19 75 ALA A CA 1
ATOM 581 C C . ALA A 1 75 ? -15.803 -8.964 8.564 1.00 97.19 75 ALA A C 1
ATOM 583 O O . ALA A 1 75 ? -16.202 -10.084 8.251 1.00 97.19 75 ALA A O 1
ATOM 584 N N . LEU A 1 76 ? -16.156 -7.866 7.890 1.00 95.69 76 LEU A N 1
ATOM 585 C CA . LEU A 1 76 ? -17.019 -7.906 6.711 1.00 95.69 76 LEU A CA 1
ATOM 586 C C . LEU A 1 76 ? -16.322 -8.524 5.496 1.00 95.69 76 LEU A C 1
ATOM 588 O O . LEU A 1 76 ? -16.947 -9.323 4.804 1.00 95.69 76 LEU A O 1
ATOM 592 N N . MET A 1 77 ? -15.036 -8.237 5.279 1.00 95.31 77 MET A N 1
ATOM 593 C CA . MET A 1 77 ? -14.227 -8.901 4.246 1.00 95.31 77 MET A CA 1
ATOM 594 C C . MET A 1 77 ? -14.214 -10.420 4.441 1.00 95.31 77 MET A C 1
ATOM 596 O O . MET A 1 77 ? -14.570 -11.171 3.533 1.00 95.31 77 MET A O 1
ATOM 600 N N . VAL A 1 78 ? -13.924 -10.877 5.664 1.00 95.88 78 VAL A N 1
ATOM 601 C CA . VAL A 1 78 ? -13.927 -12.305 6.013 1.00 95.88 78 VAL A CA 1
ATOM 602 C C . VAL A 1 78 ? -15.320 -12.921 5.865 1.00 95.88 78 VAL A C 1
ATOM 604 O O . VAL A 1 78 ? -15.444 -14.009 5.306 1.00 95.88 78 VAL A O 1
ATOM 607 N N . PHE A 1 79 ? -16.370 -12.241 6.336 1.00 94.94 79 PHE A N 1
ATOM 608 C CA . PHE A 1 79 ? -17.751 -12.728 6.257 1.00 94.94 79 PHE A CA 1
ATOM 609 C C . PHE A 1 79 ? -18.233 -12.900 4.811 1.00 94.94 79 PHE A C 1
ATOM 611 O O . PHE A 1 79 ? -18.923 -13.870 4.500 1.00 94.94 79 PHE A O 1
ATOM 618 N N . HIS A 1 80 ? -17.861 -11.976 3.925 1.00 94.38 80 HIS A N 1
ATOM 619 C CA . HIS A 1 80 ? -18.202 -12.040 2.505 1.00 94.38 80 HIS A CA 1
ATOM 620 C C . HIS A 1 80 ? -17.214 -12.868 1.672 1.00 94.38 80 HIS A C 1
ATOM 622 O O . HIS A 1 80 ? -17.506 -13.145 0.513 1.00 94.38 80 HIS A O 1
ATOM 628 N N . HIS A 1 81 ? -16.106 -13.328 2.265 1.00 94.69 81 HIS A N 1
ATOM 629 C CA . HIS A 1 81 ? -15.017 -14.032 1.582 1.00 94.69 81 HIS A CA 1
ATOM 630 C C . HIS A 1 81 ? -14.384 -13.224 0.440 1.00 94.69 81 HIS A C 1
ATOM 632 O O . HIS A 1 81 ? -14.066 -13.785 -0.612 1.00 94.69 81 HIS A O 1
ATOM 638 N N . GLU A 1 82 ? -14.208 -11.923 0.663 1.00 94.19 82 GLU A N 1
ATOM 639 C CA . GLU A 1 82 ? -13.579 -10.998 -0.281 1.00 94.19 82 GLU A CA 1
ATOM 640 C C . GLU A 1 82 ? -12.208 -10.569 0.248 1.00 94.19 82 GLU A C 1
ATOM 642 O O . GLU A 1 82 ? -12.068 -10.198 1.414 1.00 94.19 82 GLU A O 1
ATOM 647 N N . ASP A 1 83 ? -11.204 -10.577 -0.627 1.00 94.94 83 ASP A N 1
ATOM 648 C CA . ASP A 1 83 ? -9.839 -10.156 -0.290 1.00 94.94 83 ASP A CA 1
ATOM 649 C C . ASP A 1 83 ? -9.601 -8.664 -0.568 1.00 94.94 83 ASP A C 1
ATOM 651 O O . ASP A 1 83 ? -8.544 -8.129 -0.237 1.00 94.94 83 ASP A O 1
ATOM 655 N N . GLU A 1 84 ? -10.575 -7.978 -1.167 1.00 95.44 84 GLU A N 1
ATOM 656 C CA . GLU A 1 84 ? -10.460 -6.594 -1.619 1.00 95.44 84 GLU A CA 1
ATOM 657 C C . GLU A 1 84 ? -11.694 -5.765 -1.242 1.00 95.44 84 GLU A C 1
ATOM 659 O O . GLU A 1 84 ? -12.839 -6.229 -1.261 1.00 95.44 84 GLU A O 1
ATOM 664 N N . VAL A 1 85 ? -11.453 -4.499 -0.909 1.00 93.31 85 VAL A N 1
ATOM 665 C CA . VAL A 1 85 ? -12.480 -3.501 -0.597 1.00 93.31 85 VAL A CA 1
ATOM 666 C C . VAL A 1 85 ? -12.218 -2.233 -1.404 1.00 93.31 85 VAL A C 1
ATOM 668 O O . VAL A 1 85 ? -11.078 -1.791 -1.533 1.00 93.31 85 VAL A O 1
ATOM 671 N N . ASP A 1 86 ? -13.278 -1.670 -1.980 1.00 90.94 86 ASP A N 1
ATOM 672 C CA . ASP A 1 86 ? -13.195 -0.482 -2.834 1.00 90.94 86 ASP A CA 1
ATOM 673 C C . ASP A 1 86 ? -12.846 0.754 -1.987 1.00 90.94 86 ASP A C 1
ATOM 675 O O . ASP A 1 86 ? -13.346 0.913 -0.866 1.00 90.94 86 ASP A O 1
ATOM 679 N N . GLU A 1 87 ? -12.004 1.643 -2.521 1.00 90.19 87 GLU A N 1
ATOM 680 C CA . GLU A 1 87 ? -11.728 2.938 -1.892 1.00 90.19 87 GLU A CA 1
ATOM 681 C C . GLU A 1 87 ? -13.004 3.791 -1.781 1.00 90.19 87 GLU A C 1
ATOM 683 O O . GLU A 1 87 ? -13.209 4.526 -0.809 1.00 90.19 87 GLU A O 1
ATOM 688 N N . VAL A 1 88 ? -13.918 3.654 -2.745 1.00 88.81 88 VAL A N 1
ATOM 689 C CA . VAL A 1 88 ? -15.185 4.374 -2.755 1.00 88.81 88 VAL A CA 1
ATOM 690 C C . VAL A 1 88 ? -16.172 3.719 -1.800 1.00 88.81 88 VAL A C 1
ATOM 692 O O . VAL A 1 88 ? -16.583 2.568 -1.942 1.00 88.81 88 VAL A O 1
ATOM 695 N N . GLY A 1 89 ? -16.623 4.523 -0.841 1.00 86.19 89 GLY A N 1
ATOM 696 C CA . GLY A 1 89 ? -17.529 4.088 0.217 1.00 86.19 89 GLY A CA 1
ATOM 697 C C . GLY A 1 89 ? -16.805 3.573 1.457 1.00 86.19 89 GLY A C 1
ATOM 698 O O . GLY A 1 89 ? -17.476 3.317 2.453 1.00 86.19 89 GLY A O 1
ATOM 699 N N . PHE A 1 90 ? -15.468 3.479 1.448 1.00 92.12 90 PHE A N 1
ATOM 700 C CA . PHE A 1 90 ? -14.700 3.029 2.607 1.00 92.12 90 PHE A CA 1
ATOM 701 C C . PHE A 1 90 ? -15.074 3.837 3.871 1.00 92.12 90 PHE A C 1
ATOM 703 O O . PHE A 1 90 ? -15.082 5.074 3.826 1.00 92.12 90 PHE A O 1
ATOM 710 N N . PRO A 1 91 ? -15.425 3.189 5.004 1.00 96.00 91 PRO A N 1
ATOM 711 C CA . PRO A 1 91 ? -15.948 3.899 6.169 1.00 96.00 91 PRO A CA 1
ATOM 712 C C . PRO A 1 91 ? -14.982 4.990 6.665 1.00 96.00 91 PRO A C 1
ATOM 714 O O . PRO A 1 91 ? -13.825 4.675 6.941 1.00 96.00 91 PRO A O 1
ATOM 717 N N . PRO A 1 92 ? -15.416 6.252 6.878 1.00 96.62 92 PRO A N 1
ATOM 718 C CA . PRO A 1 92 ? -14.496 7.369 7.139 1.00 96.62 92 PRO A CA 1
ATOM 719 C C . PRO A 1 92 ? -13.562 7.180 8.342 1.00 96.62 92 PRO A C 1
ATOM 721 O O . PRO A 1 92 ? -12.411 7.608 8.314 1.00 96.62 92 PRO A O 1
ATOM 724 N N . LYS A 1 93 ? -14.037 6.515 9.405 1.00 97.88 93 LYS A N 1
ATOM 725 C CA . LYS A 1 93 ? -13.213 6.206 10.586 1.00 97.88 93 LYS A CA 1
ATOM 726 C C . LYS A 1 93 ? -12.139 5.162 10.281 1.00 97.88 93 LYS A C 1
ATOM 728 O O . LYS A 1 93 ? -11.006 5.312 10.723 1.00 97.88 93 LYS A O 1
ATOM 733 N N . ALA A 1 94 ? -12.495 4.128 9.518 1.00 97.81 94 ALA A N 1
ATOM 734 C CA . ALA A 1 94 ? -11.544 3.120 9.072 1.00 97.81 94 ALA A CA 1
ATOM 735 C C . ALA A 1 94 ? -10.548 3.729 8.077 1.00 97.81 94 ALA A C 1
ATOM 737 O O . ALA A 1 94 ? -9.364 3.434 8.162 1.00 97.81 94 ALA A O 1
ATOM 738 N N . TRP A 1 95 ? -11.005 4.619 7.185 1.00 97.62 95 TRP A N 1
ATOM 739 C CA . TRP A 1 95 ? -10.156 5.333 6.225 1.00 97.62 95 TRP A CA 1
ATOM 740 C C . TRP A 1 95 ? -9.059 6.125 6.934 1.00 97.62 95 TRP A C 1
ATOM 742 O O . TRP A 1 95 ? -7.882 5.967 6.628 1.00 97.62 95 TRP A O 1
ATOM 752 N N . ALA A 1 96 ? -9.437 6.928 7.932 1.00 98.19 96 ALA A N 1
ATOM 753 C CA . ALA A 1 96 ? -8.485 7.702 8.721 1.00 98.19 96 ALA A CA 1
ATOM 754 C C . ALA A 1 96 ? -7.472 6.800 9.450 1.00 98.19 96 ALA A C 1
ATOM 756 O O . ALA A 1 96 ? -6.276 7.081 9.441 1.00 98.19 96 ALA A O 1
ATOM 757 N N . ALA A 1 97 ? -7.939 5.691 10.033 1.00 98.25 97 ALA A N 1
ATOM 758 C CA . ALA A 1 97 ? -7.079 4.722 10.708 1.00 98.25 97 ALA A CA 1
ATOM 759 C C . ALA A 1 97 ? -6.120 4.000 9.742 1.00 98.25 97 ALA A C 1
ATOM 761 O O . ALA A 1 97 ? -4.967 3.754 10.095 1.00 98.25 97 ALA A O 1
ATOM 762 N N . TRP A 1 98 ? -6.578 3.674 8.532 1.00 98.50 98 TRP A N 1
ATOM 763 C CA . TRP A 1 98 ? -5.763 3.065 7.482 1.00 98.50 98 TRP A CA 1
ATOM 764 C C . TRP A 1 98 ? -4.715 4.044 6.939 1.00 98.50 98 TRP A C 1
ATOM 766 O O . TRP A 1 98 ? -3.553 3.670 6.797 1.00 98.50 98 TRP A O 1
ATOM 776 N N . LEU A 1 99 ? -5.086 5.312 6.721 1.00 98.06 99 LEU A N 1
ATOM 777 C CA . LEU A 1 99 ? -4.154 6.356 6.288 1.00 98.06 99 LEU A CA 1
ATOM 778 C C . LEU A 1 99 ? -3.039 6.619 7.309 1.00 98.06 99 LEU A C 1
ATOM 780 O O . LEU A 1 99 ? -1.905 6.869 6.911 1.00 98.06 99 LEU A O 1
ATOM 784 N N . ASP A 1 100 ? -3.329 6.539 8.612 1.00 98.38 100 ASP A N 1
ATOM 785 C CA . ASP A 1 100 ? -2.303 6.665 9.659 1.00 98.38 100 ASP A CA 1
ATOM 786 C C . ASP A 1 100 ? -1.214 5.589 9.521 1.00 98.38 100 ASP A C 1
ATOM 788 O O . ASP A 1 100 ? -0.024 5.892 9.606 1.00 98.38 100 ASP A O 1
ATOM 792 N N . TRP A 1 101 ? -1.610 4.344 9.233 1.00 97.69 101 TRP A N 1
ATOM 793 C CA . TRP A 1 101 ? -0.659 3.280 8.919 1.00 97.69 101 TRP A CA 1
ATOM 794 C C . TRP A 1 101 ? 0.053 3.533 7.587 1.00 97.69 101 TRP A C 1
ATOM 796 O O . TRP A 1 101 ? 1.278 3.454 7.543 1.00 97.69 101 TRP A O 1
ATOM 806 N N . TYR A 1 102 ? -0.674 3.880 6.521 1.00 97.56 102 TYR A N 1
ATOM 807 C CA . TYR A 1 102 ? -0.098 4.149 5.198 1.00 97.56 102 TYR A CA 1
ATOM 808 C C . TYR A 1 102 ? 1.044 5.177 5.277 1.00 97.56 102 TYR A C 1
ATOM 810 O O . TYR A 1 102 ? 2.136 4.924 4.767 1.00 97.56 102 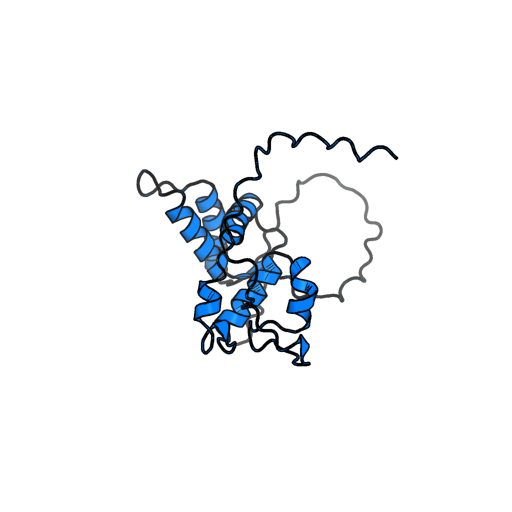TYR A O 1
ATOM 818 N N . HIS A 1 103 ? 0.838 6.284 5.998 1.00 96.44 103 HIS A N 1
ATOM 819 C CA . HIS A 1 103 ? 1.850 7.330 6.184 1.00 96.44 103 HIS A CA 1
ATOM 820 C C . HIS A 1 103 ? 3.061 6.901 7.027 1.00 96.44 103 HIS A C 1
ATOM 822 O O . HIS A 1 103 ? 4.090 7.570 6.985 1.00 96.44 103 HIS A O 1
ATOM 828 N N . SER A 1 104 ? 2.968 5.802 7.782 1.00 95.25 104 SER A N 1
ATOM 829 C CA . SER A 1 104 ? 4.114 5.215 8.492 1.00 95.25 104 SER A CA 1
ATOM 830 C C . SER A 1 104 ? 4.981 4.308 7.611 1.00 95.25 104 SER A C 1
ATOM 832 O O . SER A 1 104 ? 6.063 3.897 8.029 1.00 95.25 104 SER A O 1
ATOM 834 N N . THR A 1 105 ? 4.523 3.979 6.399 1.00 93.06 105 THR A N 1
ATOM 835 C CA . THR A 1 105 ? 5.268 3.143 5.449 1.00 93.06 105 THR A CA 1
ATOM 836 C C . THR A 1 105 ? 6.087 4.000 4.475 1.00 93.06 105 THR A C 1
ATOM 838 O O . THR A 1 105 ? 5.747 5.164 4.255 1.00 93.06 105 THR A O 1
ATOM 841 N N . PRO A 1 106 ? 7.169 3.467 3.871 1.00 93.12 106 PRO A N 1
ATOM 842 C CA . PRO A 1 106 ? 7.912 4.196 2.846 1.00 93.12 106 PRO A CA 1
ATOM 843 C C . PRO A 1 106 ? 7.005 4.585 1.673 1.00 93.12 106 PRO A C 1
ATOM 845 O O . PRO A 1 106 ? 6.359 3.713 1.092 1.00 93.12 106 PRO A O 1
ATOM 848 N N . ASP A 1 107 ? 6.992 5.869 1.291 1.00 92.62 107 ASP A N 1
ATOM 849 C CA . ASP A 1 107 ? 6.152 6.323 0.174 1.00 92.62 107 ASP A CA 1
ATOM 850 C C . ASP A 1 107 ? 6.585 5.639 -1.128 1.00 92.62 107 ASP A C 1
ATOM 852 O O . ASP A 1 107 ? 5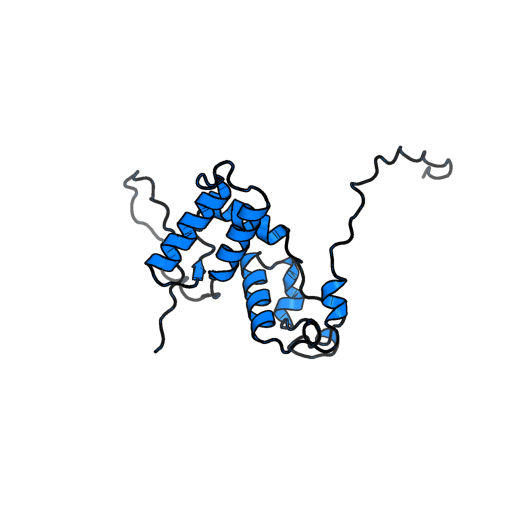.793 4.932 -1.737 1.00 92.62 107 ASP A O 1
ATOM 856 N N . THR A 1 108 ? 7.850 5.769 -1.539 1.00 94.50 108 THR A N 1
ATOM 857 C CA . THR A 1 108 ? 8.314 5.294 -2.853 1.00 94.50 108 THR A CA 1
ATOM 858 C C . THR A 1 108 ? 9.131 4.004 -2.785 1.00 94.50 108 THR A C 1
ATOM 860 O O . THR A 1 108 ? 9.985 3.855 -1.909 1.00 94.50 108 THR A O 1
ATOM 863 N N . PRO A 1 109 ? 8.970 3.079 -3.752 1.00 95.69 109 PRO A N 1
ATOM 864 C CA . PRO A 1 109 ? 9.786 1.877 -3.815 1.00 95.69 109 PRO A CA 1
ATOM 865 C C . PRO A 1 109 ? 11.178 2.077 -4.443 1.00 95.69 109 PRO A C 1
ATOM 867 O O . PRO A 1 109 ? 11.862 1.094 -4.742 1.00 95.69 109 PRO A O 1
ATOM 870 N N . CYS A 1 110 ? 11.573 3.322 -4.716 1.00 95.19 110 CYS A N 1
ATOM 871 C CA . CYS A 1 110 ? 12.791 3.667 -5.442 1.00 95.19 110 CYS A CA 1
ATOM 872 C C . CYS A 1 110 ? 14.072 3.401 -4.633 1.00 95.19 110 CYS A C 1
ATOM 874 O O . CYS A 1 110 ? 14.145 3.713 -3.453 1.00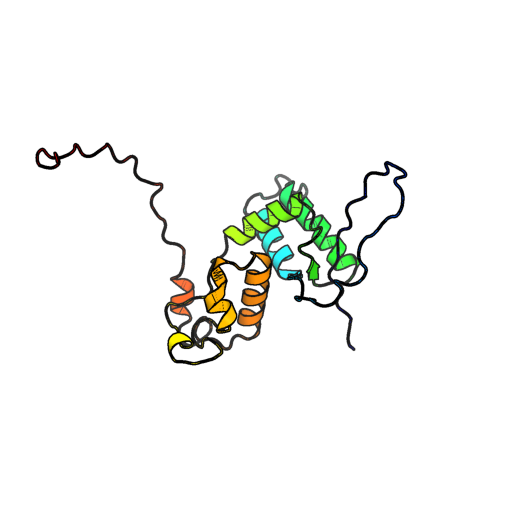 95.19 110 CYS A O 1
ATOM 876 N N . ILE A 1 111 ? 15.115 2.909 -5.309 1.00 95.31 111 ILE A N 1
ATOM 877 C CA . ILE A 1 111 ? 16.462 2.686 -4.743 1.00 95.31 111 ILE A CA 1
ATOM 878 C C . ILE A 1 111 ? 17.543 3.538 -5.437 1.00 95.31 111 ILE A C 1
ATOM 880 O O . ILE A 1 111 ? 18.712 3.151 -5.509 1.00 95.31 111 ILE A O 1
ATOM 884 N N . ALA A 1 112 ? 17.134 4.665 -6.034 1.00 94.12 112 ALA A N 1
ATOM 885 C CA . ALA A 1 112 ? 17.984 5.560 -6.831 1.00 94.12 112 ALA A CA 1
ATOM 886 C C . ALA A 1 112 ? 18.740 4.862 -7.985 1.00 94.12 112 ALA A C 1
ATOM 888 O O . ALA A 1 112 ? 19.828 5.271 -8.386 1.00 94.12 112 ALA A O 1
ATOM 889 N N . ILE A 1 113 ? 18.153 3.796 -8.536 1.00 93.88 113 ILE A N 1
ATOM 890 C CA . ILE A 1 113 ? 18.607 3.123 -9.755 1.00 93.88 113 ILE A CA 1
ATOM 891 C C . ILE A 1 113 ? 17.410 3.065 -10.696 1.00 93.88 113 ILE A C 1
ATOM 893 O O . ILE A 1 113 ? 16.410 2.416 -10.387 1.00 93.88 113 ILE A O 1
ATOM 897 N N . CYS A 1 114 ? 17.517 3.748 -11.834 1.00 95.62 114 CYS A N 1
ATOM 898 C CA . CYS A 1 114 ? 16.450 3.828 -12.819 1.00 95.62 114 CYS A CA 1
ATOM 899 C C . CYS A 1 114 ? 16.908 3.247 -14.158 1.00 95.62 114 CYS A C 1
ATOM 901 O O . CYS A 1 114 ? 17.899 3.699 -14.737 1.00 95.62 114 CYS A O 1
ATOM 903 N N . SER A 1 115 ? 16.176 2.249 -14.649 1.00 95.94 115 SER A N 1
ATOM 904 C CA . SER A 1 115 ? 16.405 1.666 -15.972 1.00 95.94 115 SER A CA 1
ATOM 905 C C . SER A 1 115 ? 15.370 2.126 -17.005 1.00 95.94 115 SER A C 1
ATOM 907 O O . SER A 1 115 ? 15.646 2.104 -18.200 1.00 95.94 115 SER A O 1
ATOM 909 N N . THR A 1 116 ? 14.234 2.674 -16.565 1.00 95.38 116 THR A N 1
ATOM 910 C CA . THR A 1 116 ? 13.228 3.247 -17.472 1.00 95.38 116 THR A CA 1
ATOM 911 C C . THR A 1 116 ? 13.715 4.532 -18.139 1.00 95.38 116 THR A C 1
ATOM 913 O O . THR A 1 116 ? 13.447 4.762 -19.311 1.00 95.38 116 THR A O 1
ATOM 916 N N . SER A 1 117 ? 14.560 5.320 -17.463 1.00 90.12 117 SER A N 1
ATOM 917 C CA . SER A 1 117 ? 15.273 6.447 -18.089 1.00 90.12 117 SER A CA 1
ATOM 918 C C . SER A 1 117 ? 16.242 6.014 -19.202 1.00 90.12 117 SER A C 1
ATOM 920 O O . SER A 1 117 ? 16.708 6.857 -19.961 1.00 90.12 117 SER A O 1
ATOM 922 N N . GLN A 1 118 ? 16.560 4.719 -19.290 1.00 91.19 118 GLN A N 1
ATOM 923 C CA . GLN A 1 118 ? 17.387 4.114 -20.339 1.00 91.19 118 GLN A CA 1
ATOM 924 C C . GLN A 1 118 ? 16.540 3.365 -21.387 1.00 91.19 118 GLN A C 1
ATOM 926 O O . GLN A 1 118 ? 17.106 2.760 -22.293 1.00 91.19 118 GLN A O 1
ATOM 931 N N . GLY A 1 119 ? 15.204 3.422 -21.281 1.00 93.50 119 GLY A N 1
ATOM 932 C CA . GLY A 1 119 ? 14.264 2.875 -22.262 1.00 93.50 119 GLY A CA 1
ATOM 933 C C . GLY A 1 119 ? 13.591 1.549 -21.896 1.00 93.50 119 GLY A C 1
ATOM 934 O O . GLY A 1 119 ? 12.922 0.988 -22.755 1.00 93.50 119 GLY A O 1
ATOM 935 N N . ASP A 1 120 ? 13.751 1.027 -20.673 1.00 96.50 120 ASP A N 1
ATOM 936 C CA . ASP A 1 120 ? 12.967 -0.141 -20.233 1.00 96.50 120 ASP A CA 1
ATOM 937 C C . ASP A 1 120 ? 11.508 0.249 -19.896 1.00 96.50 120 ASP A C 1
ATOM 939 O O . ASP A 1 120 ? 11.277 1.285 -19.269 1.00 96.50 120 ASP A O 1
ATOM 943 N N . ASP A 1 121 ? 10.537 -0.615 -20.214 1.00 96.25 121 ASP A N 1
ATOM 944 C CA . ASP A 1 121 ? 9.119 -0.427 -19.843 1.00 96.25 121 ASP A CA 1
ATOM 945 C C . ASP A 1 121 ? 8.851 -0.679 -18.349 1.00 96.25 121 ASP A C 1
ATOM 947 O O . ASP A 1 121 ? 7.922 -0.119 -17.766 1.00 96.25 121 ASP A O 1
ATOM 951 N N . GLU A 1 122 ? 9.689 -1.497 -17.707 1.00 97.38 122 GLU A N 1
ATOM 952 C CA . GLU A 1 122 ? 9.654 -1.784 -16.274 1.00 97.38 122 GLU A CA 1
ATOM 953 C C . GLU A 1 122 ? 11.006 -1.470 -15.633 1.00 97.38 122 GLU A C 1
ATOM 955 O O . GLU A 1 122 ? 12.078 -1.843 -16.121 1.00 97.38 122 GLU A O 1
ATOM 960 N N . CYS A 1 123 ? 10.975 -0.776 -14.499 1.00 97.81 123 CYS A N 1
ATOM 961 C CA . CYS A 1 123 ? 12.181 -0.381 -13.796 1.00 97.81 123 CYS A CA 1
ATOM 962 C C . CYS A 1 123 ? 12.819 -1.584 -13.100 1.00 97.81 123 CYS A C 1
ATOM 964 O O . CYS A 1 123 ? 12.350 -2.019 -12.051 1.00 97.81 123 CYS A O 1
ATOM 966 N N . LYS A 1 124 ? 13.977 -2.037 -13.588 1.00 97.38 124 LYS A N 1
ATOM 967 C CA . LYS A 1 124 ? 14.756 -3.130 -12.974 1.00 97.38 124 LYS A CA 1
ATOM 968 C C . LYS A 1 124 ? 15.150 -2.845 -11.521 1.00 97.38 124 LYS A C 1
ATOM 970 O O . LYS A 1 124 ? 15.352 -3.773 -10.746 1.00 97.38 124 LYS A O 1
ATOM 975 N N . GLY A 1 125 ? 15.263 -1.568 -11.144 1.00 96.94 125 GLY A N 1
ATOM 976 C CA . GLY A 1 125 ? 15.580 -1.151 -9.779 1.00 96.94 125 GLY A CA 1
ATOM 977 C C . GLY A 1 125 ? 14.422 -1.368 -8.801 1.00 96.94 125 GLY A C 1
ATOM 978 O O . GLY A 1 125 ? 14.577 -2.092 -7.821 1.00 96.94 125 GLY A O 1
ATOM 979 N N . CYS A 1 126 ? 13.271 -0.738 -9.062 1.00 97.25 126 CYS A N 1
ATOM 980 C CA . CYS A 1 126 ? 12.140 -0.694 -8.123 1.00 97.25 126 CYS A CA 1
ATOM 981 C C . CYS A 1 126 ? 10.931 -1.573 -8.488 1.00 97.25 126 CYS A C 1
ATOM 983 O O . CYS A 1 126 ? 10.066 -1.743 -7.638 1.00 97.25 126 CYS A O 1
ATOM 985 N N . GLY A 1 127 ? 10.854 -2.112 -9.707 1.00 97.50 127 GLY A N 1
ATOM 986 C CA . GLY A 1 127 ? 9.761 -2.975 -10.187 1.00 97.50 127 GLY A CA 1
ATOM 987 C C . GLY A 1 127 ? 8.524 -2.242 -10.718 1.00 97.50 127 GLY A C 1
ATOM 988 O O . GLY A 1 127 ? 7.585 -2.870 -11.201 1.00 97.50 127 GLY A O 1
ATOM 989 N N . ARG A 1 128 ? 8.495 -0.909 -10.634 1.00 97.88 128 ARG A N 1
ATOM 990 C CA . ARG A 1 128 ? 7.404 -0.095 -11.189 1.00 97.88 128 ARG A CA 1
ATOM 991 C C . ARG A 1 128 ? 7.457 -0.053 -12.716 1.00 97.88 128 ARG A C 1
ATOM 993 O O . ARG A 1 128 ? 8.555 -0.002 -13.275 1.00 97.88 128 ARG A O 1
ATOM 1000 N N . SER A 1 129 ? 6.299 0.006 -13.365 1.00 97.75 129 SER A N 1
ATOM 1001 C CA . SER A 1 129 ? 6.199 0.306 -14.796 1.00 97.75 129 SER A CA 1
ATOM 1002 C C . SER A 1 129 ? 6.631 1.748 -15.089 1.00 97.75 129 SER A C 1
ATOM 1004 O O . SER A 1 129 ? 6.688 2.596 -14.194 1.00 97.75 129 SER A O 1
ATOM 1006 N N . PHE A 1 130 ? 6.940 2.053 -16.348 1.00 96.75 130 PHE A N 1
ATOM 1007 C CA . PHE A 1 130 ? 7.288 3.407 -16.777 1.00 96.75 130 PHE A CA 1
ATOM 1008 C C . PHE A 1 130 ? 6.191 4.424 -16.430 1.00 96.75 130 PHE A C 1
ATOM 1010 O O . PHE A 1 130 ? 6.497 5.517 -15.951 1.00 96.75 130 PHE A O 1
ATOM 1017 N N . ASP A 1 131 ? 4.925 4.047 -16.605 1.00 95.75 131 ASP A N 1
ATOM 1018 C CA . ASP A 1 131 ? 3.780 4.896 -16.277 1.00 95.75 131 ASP A CA 1
ATOM 1019 C C . ASP A 1 131 ? 3.675 5.163 -14.766 1.00 95.75 131 ASP A C 1
ATOM 1021 O O . ASP A 1 131 ? 3.635 6.318 -14.343 1.00 95.75 131 ASP A O 1
ATOM 1025 N N . GLU A 1 132 ? 3.778 4.113 -13.940 1.00 97.19 132 GLU A N 1
ATOM 1026 C CA . GLU A 1 132 ? 3.786 4.230 -12.474 1.00 97.19 132 GLU A CA 1
ATOM 1027 C C . GLU A 1 132 ? 4.954 5.097 -11.974 1.00 97.19 132 GLU A C 1
ATOM 1029 O O . GLU A 1 132 ? 4.823 5.819 -10.987 1.00 97.19 132 GLU A O 1
ATOM 1034 N N . VAL A 1 133 ? 6.121 5.037 -12.630 1.00 96.69 133 VAL A N 1
ATOM 1035 C CA . VAL A 1 133 ? 7.273 5.885 -12.285 1.00 96.69 133 VAL A CA 1
ATOM 1036 C C . VAL A 1 133 ? 6.985 7.359 -12.573 1.00 96.69 133 VAL A C 1
ATOM 1038 O O . VAL A 1 133 ? 7.315 8.198 -11.735 1.00 96.69 133 VAL A O 1
ATOM 1041 N N . GLN A 1 134 ? 6.395 7.678 -13.727 1.00 95.00 134 GLN A N 1
ATOM 1042 C CA . GLN A 1 134 ? 6.120 9.061 -14.130 1.00 95.00 134 GLN A CA 1
ATOM 1043 C C . GLN A 1 134 ? 4.983 9.691 -13.324 1.00 95.00 134 GLN A C 1
ATOM 1045 O O . GLN A 1 134 ? 5.088 10.843 -12.904 1.00 95.00 134 GLN A O 1
ATOM 1050 N N . HIS A 1 135 ? 3.915 8.934 -13.083 1.00 96.31 135 HIS A N 1
ATOM 1051 C CA . HIS A 1 135 ? 2.699 9.450 -12.461 1.00 96.31 135 HIS A CA 1
ATOM 1052 C C . HIS A 1 135 ? 2.654 9.259 -10.941 1.00 96.31 135 HIS A C 1
ATOM 1054 O O . HIS A 1 135 ? 1.705 9.719 -10.310 1.00 96.31 135 HIS A O 1
ATOM 1060 N N . TRP A 1 136 ? 3.694 8.671 -10.328 1.00 96.56 136 TRP A N 1
ATOM 1061 C CA . TRP A 1 136 ? 3.748 8.384 -8.886 1.00 96.56 136 TRP A CA 1
ATOM 1062 C C . TRP A 1 136 ? 3.243 9.513 -7.970 1.00 96.56 136 TRP A C 1
ATOM 1064 O O . TRP A 1 136 ? 2.467 9.220 -7.060 1.00 96.56 136 TRP A O 1
ATOM 1074 N N . PRO A 1 137 ? 3.637 10.794 -8.155 1.00 96.12 137 PRO A N 1
ATOM 1075 C CA . PRO A 1 137 ? 3.189 11.867 -7.264 1.00 96.12 137 PRO A CA 1
ATOM 1076 C C . PRO A 1 137 ? 1.682 12.146 -7.335 1.00 96.12 137 PRO A C 1
ATOM 1078 O O . PRO A 1 137 ? 1.129 12.684 -6.381 1.00 96.12 137 PRO A O 1
ATOM 1081 N N . ALA A 1 138 ? 1.035 11.803 -8.451 1.00 95.56 138 ALA A N 1
ATOM 1082 C CA . ALA A 1 138 ? -0.391 12.015 -8.680 1.00 95.56 138 ALA A CA 1
ATOM 1083 C C . ALA A 1 138 ? -1.258 10.809 -8.280 1.00 95.56 138 ALA A C 1
ATOM 1085 O O . ALA A 1 138 ? -2.472 10.962 -8.165 1.00 95.56 138 ALA A O 1
ATOM 1086 N N . MET A 1 139 ? -0.655 9.635 -8.062 1.00 95.19 139 MET A N 1
ATOM 1087 C CA . MET A 1 139 ? -1.377 8.419 -7.684 1.00 95.19 139 MET A CA 1
ATOM 1088 C C . MET A 1 139 ? -1.962 8.519 -6.270 1.00 95.19 139 MET A C 1
ATOM 1090 O O . MET A 1 139 ? -1.314 9.027 -5.345 1.00 95.19 139 MET A O 1
ATOM 1094 N N . THR A 1 140 ? -3.164 7.975 -6.081 1.00 95.81 140 THR A N 1
ATOM 1095 C CA . THR A 1 140 ? -3.805 7.871 -4.767 1.00 95.81 140 THR A CA 1
ATOM 1096 C C . THR A 1 140 ? -3.031 6.911 -3.857 1.00 95.81 140 THR A C 1
ATOM 1098 O O . THR A 1 140 ? -2.298 6.037 -4.334 1.00 95.81 140 THR A O 1
ATOM 1101 N N . PRO A 1 141 ? -3.189 7.012 -2.523 1.00 96.88 141 PRO A N 1
ATOM 1102 C CA . PRO A 1 141 ? -2.623 6.031 -1.602 1.00 96.88 141 PRO A CA 1
ATOM 1103 C C . PRO A 1 141 ? -2.983 4.587 -1.971 1.00 96.88 141 PRO A C 1
ATOM 1105 O O . PRO A 1 141 ? -2.124 3.712 -1.910 1.00 96.88 141 PRO A O 1
ATOM 1108 N N . VAL A 1 142 ? -4.224 4.332 -2.397 1.00 96.62 142 VAL A N 1
ATOM 1109 C CA . VAL A 1 142 ? -4.679 2.981 -2.752 1.00 96.62 142 VAL A CA 1
ATOM 1110 C C . VAL A 1 142 ? -4.004 2.500 -4.034 1.00 96.62 142 VAL A C 1
ATOM 1112 O O . VAL A 1 142 ? -3.468 1.395 -4.052 1.00 96.62 142 VAL A O 1
ATOM 1115 N N . GLU A 1 143 ? -3.916 3.343 -5.066 1.00 96.38 143 GLU A N 1
ATOM 1116 C CA . GLU A 1 143 ? -3.184 3.027 -6.301 1.00 96.38 143 GLU A CA 1
ATOM 1117 C C . GLU A 1 143 ? -1.716 2.683 -6.013 1.00 96.38 143 GLU A C 1
ATOM 1119 O O . GLU A 1 143 ? -1.203 1.657 -6.464 1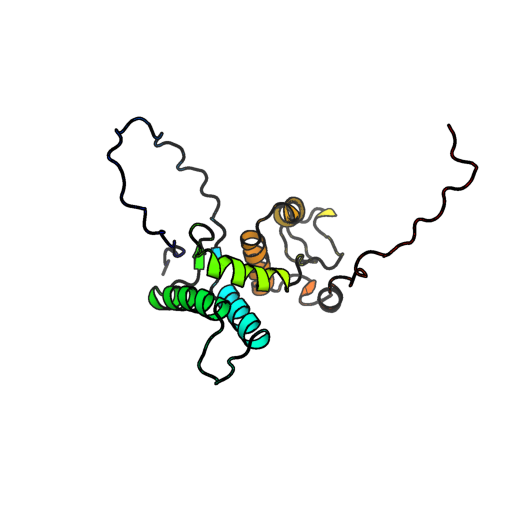.00 96.38 143 GLU A O 1
ATOM 1124 N N . LYS A 1 144 ? -1.048 3.487 -5.178 1.00 97.25 144 LYS A N 1
ATOM 1125 C CA . LYS A 1 144 ? 0.333 3.225 -4.750 1.00 97.25 144 LYS A CA 1
ATOM 1126 C C . LYS A 1 144 ? 0.460 1.889 -4.021 1.00 97.25 144 LYS A C 1
ATOM 1128 O O . LYS A 1 144 ? 1.439 1.167 -4.224 1.00 97.25 144 LYS A O 1
ATOM 1133 N N . ARG A 1 145 ? -0.512 1.534 -3.175 1.00 97.12 145 ARG A N 1
ATOM 1134 C CA . ARG A 1 145 ? -0.534 0.250 -2.460 1.00 97.12 145 ARG A CA 1
ATOM 1135 C C . ARG A 1 145 ? -0.734 -0.945 -3.385 1.00 97.12 145 ARG A C 1
ATOM 1137 O O . ARG A 1 145 ? -0.068 -1.960 -3.177 1.00 97.12 145 ARG A O 1
ATOM 1144 N N . VAL A 1 146 ? -1.545 -0.815 -4.436 1.00 96.25 146 VAL A N 1
ATOM 1145 C CA . VAL A 1 146 ? -1.666 -1.846 -5.481 1.00 96.25 146 VAL A CA 1
ATOM 1146 C C . VAL A 1 146 ? -0.306 -2.098 -6.136 1.00 96.25 146 VAL A C 1
ATOM 1148 O O . VAL A 1 146 ? 0.131 -3.250 -6.203 1.00 96.25 146 VAL A O 1
ATOM 1151 N N . THR A 1 147 ? 0.412 -1.039 -6.528 1.00 97.00 147 THR A N 1
ATOM 1152 C CA . THR A 1 147 ? 1.772 -1.161 -7.074 1.00 97.00 147 THR A CA 1
ATOM 1153 C C . THR A 1 147 ? 2.722 -1.822 -6.076 1.00 97.00 147 THR A C 1
ATOM 1155 O O . THR A 1 147 ? 3.402 -2.784 -6.429 1.00 97.00 147 THR A O 1
ATOM 1158 N N . TRP A 1 148 ? 2.752 -1.366 -4.819 1.00 97.19 148 TRP A N 1
ATOM 1159 C CA . TRP A 1 148 ? 3.589 -1.946 -3.761 1.00 97.19 148 TRP A CA 1
ATOM 1160 C C . TRP A 1 148 ? 3.328 -3.437 -3.548 1.00 97.19 148 TRP A C 1
ATOM 1162 O O . TRP A 1 148 ? 4.275 -4.220 -3.436 1.00 97.19 148 TRP A O 1
ATOM 1172 N N . ARG A 1 149 ? 2.057 -3.843 -3.512 1.00 96.44 149 ARG A N 1
ATOM 1173 C CA . ARG A 1 149 ? 1.666 -5.248 -3.385 1.00 96.44 149 ARG A CA 1
ATOM 1174 C C . ARG A 1 149 ? 2.161 -6.052 -4.582 1.00 96.44 149 ARG A C 1
ATOM 1176 O O . ARG A 1 149 ? 2.805 -7.078 -4.383 1.00 96.44 149 ARG A O 1
ATOM 1183 N N . ARG A 1 150 ? 1.911 -5.566 -5.802 1.00 97.06 150 ARG A N 1
ATOM 1184 C CA . ARG A 1 150 ? 2.334 -6.214 -7.050 1.00 97.06 150 ARG A CA 1
ATOM 1185 C C . ARG A 1 150 ? 3.844 -6.462 -7.067 1.00 97.06 150 ARG A C 1
ATOM 1187 O O . ARG A 1 150 ? 4.261 -7.614 -7.144 1.00 97.06 150 ARG A O 1
ATOM 1194 N N . ILE A 1 151 ? 4.656 -5.415 -6.900 1.00 97.19 151 ILE A N 1
ATOM 1195 C CA . ILE A 1 151 ? 6.122 -5.544 -6.967 1.00 97.19 151 ILE A CA 1
ATOM 1196 C C . ILE A 1 151 ? 6.676 -6.452 -5.863 1.00 97.19 151 ILE A C 1
ATOM 1198 O O . ILE A 1 151 ? 7.655 -7.155 -6.087 1.00 97.19 151 ILE A O 1
ATOM 1202 N N . THR A 1 152 ? 6.049 -6.457 -4.682 1.00 95.94 152 THR A N 1
ATOM 1203 C CA . THR A 1 152 ? 6.465 -7.311 -3.558 1.00 95.94 152 THR A CA 1
ATOM 1204 C C . THR A 1 152 ? 6.136 -8.777 -3.824 1.00 95.94 152 THR A C 1
ATOM 1206 O O . THR A 1 152 ? 6.901 -9.651 -3.436 1.00 95.94 152 THR A O 1
ATOM 1209 N N . MET A 1 153 ? 5.013 -9.063 -4.488 1.00 96.06 153 MET A N 1
ATOM 1210 C CA . MET A 1 153 ? 4.653 -10.429 -4.875 1.00 96.06 153 MET A CA 1
ATOM 1211 C C . MET A 1 153 ? 5.497 -10.955 -6.038 1.00 96.06 153 MET A C 1
ATOM 1213 O O . MET A 1 153 ? 5.800 -12.143 -6.074 1.00 96.06 153 MET A O 1
ATOM 1217 N N . GLU A 1 154 ? 5.846 -10.095 -6.995 1.00 96.56 154 GLU A N 1
ATOM 1218 C CA . GLU A 1 154 ? 6.686 -10.468 -8.137 1.00 96.56 154 GLU A CA 1
ATOM 1219 C C . GLU A 1 154 ? 8.143 -10.724 -7.737 1.00 96.56 154 GLU A C 1
ATOM 1221 O O . GLU A 1 154 ? 8.790 -11.575 -8.343 1.00 96.56 154 GLU A O 1
ATOM 1226 N N . ASP A 1 155 ? 8.660 -9.982 -6.749 1.00 96.12 155 ASP A N 1
ATOM 1227 C CA . ASP A 1 155 ? 9.996 -10.156 -6.149 1.00 96.12 155 ASP A CA 1
ATOM 1228 C C . ASP A 1 155 ? 11.173 -10.145 -7.159 1.00 96.12 155 ASP A C 1
ATOM 1230 O O . ASP A 1 155 ? 12.291 -10.587 -6.893 1.00 96.12 155 ASP A O 1
ATOM 1234 N N . SER A 1 156 ? 10.940 -9.624 -8.366 1.00 95.94 156 SER A N 1
ATOM 1235 C CA . SER A 1 156 ? 11.879 -9.700 -9.492 1.00 95.94 156 SER A CA 1
ATOM 1236 C C . SER A 1 156 ? 12.872 -8.530 -9.525 1.00 95.94 156 SER A C 1
ATOM 1238 O O . SER A 1 156 ? 13.998 -8.662 -10.019 1.00 95.94 156 SER A O 1
ATOM 1240 N N . ALA A 1 157 ? 12.479 -7.379 -8.974 1.00 97.38 157 ALA A N 1
ATOM 1241 C CA . ALA A 1 157 ? 13.255 -6.145 -9.000 1.00 97.38 157 ALA A CA 1
ATOM 1242 C C . ALA A 1 157 ? 14.500 -6.199 -8.099 1.00 97.38 157 ALA A C 1
ATOM 1244 O O . ALA A 1 157 ? 14.522 -6.835 -7.044 1.00 97.38 157 ALA A O 1
ATOM 1245 N N . TRP A 1 158 ? 15.544 -5.454 -8.468 1.00 96.94 158 TRP A N 1
ATOM 1246 C CA . TRP A 1 158 ? 16.826 -5.484 -7.760 1.00 96.94 158 TRP A CA 1
ATOM 1247 C C . TRP A 1 158 ? 16.750 -5.037 -6.301 1.00 96.94 158 TRP A C 1
ATOM 1249 O O . TRP A 1 158 ? 17.569 -5.486 -5.499 1.00 96.94 158 TRP A O 1
ATOM 1259 N N . ARG A 1 159 ? 15.762 -4.211 -5.938 1.00 95.69 159 ARG A N 1
ATOM 1260 C CA . ARG A 1 159 ? 15.475 -3.829 -4.546 1.00 95.69 159 ARG A CA 1
ATOM 1261 C C . ARG A 1 159 ? 15.191 -5.009 -3.609 1.00 95.69 159 ARG A C 1
ATOM 1263 O O . ARG A 1 159 ? 15.250 -4.821 -2.400 1.00 95.69 159 ARG A O 1
ATOM 1270 N N . PHE A 1 160 ? 14.850 -6.183 -4.137 1.00 95.62 160 PHE A N 1
ATOM 1271 C CA . PHE A 1 160 ? 14.578 -7.373 -3.331 1.00 95.62 160 PHE A CA 1
ATOM 1272 C C . PHE A 1 160 ? 15.737 -8.376 -3.326 1.00 95.62 160 PHE A C 1
ATOM 1274 O O . PHE A 1 160 ? 15.847 -9.189 -2.413 1.00 95.62 160 PHE A O 1
ATOM 1281 N N . ASN A 1 161 ? 16.646 -8.286 -4.305 1.00 93.88 161 ASN A N 1
ATOM 1282 C CA . ASN A 1 161 ? 17.774 -9.203 -4.459 1.00 93.88 161 ASN A CA 1
ATOM 1283 C C . ASN A 1 161 ? 19.135 -8.475 -4.478 1.00 93.88 161 ASN A C 1
ATOM 1285 O O . ASN A 1 161 ? 19.776 -8.320 -3.442 1.00 93.88 161 ASN A O 1
ATOM 1289 N N . LYS A 1 162 ? 19.591 -8.022 -5.648 1.00 94.38 162 LYS A N 1
ATOM 1290 C CA . LYS A 1 162 ? 20.944 -7.529 -5.933 1.00 94.38 162 LYS A CA 1
ATOM 1291 C C . LYS A 1 162 ? 21.329 -6.268 -5.156 1.00 94.38 162 LYS A C 1
ATOM 1293 O O . LYS A 1 162 ? 22.507 -6.104 -4.862 1.00 94.38 162 LYS A O 1
ATOM 1298 N N . TYR A 1 163 ? 20.361 -5.395 -4.879 1.00 94.31 163 TYR A N 1
ATOM 1299 C CA . TYR A 1 163 ? 20.541 -4.103 -4.207 1.00 94.31 163 TYR A CA 1
ATOM 1300 C C . TYR A 1 163 ? 19.559 -3.936 -3.036 1.00 94.31 163 TYR A C 1
ATOM 1302 O O . TYR A 1 163 ? 19.004 -2.856 -2.813 1.00 94.31 163 TYR A O 1
ATOM 1310 N N . ALA A 1 164 ? 19.291 -5.025 -2.308 1.00 92.12 164 ALA A N 1
ATOM 1311 C CA . ALA A 1 164 ? 18.341 -5.033 -1.196 1.00 92.12 164 ALA A CA 1
ATOM 1312 C C . ALA A 1 164 ? 18.754 -4.120 -0.029 1.00 92.12 164 ALA A C 1
ATOM 1314 O O . ALA A 1 164 ? 17.911 -3.646 0.729 1.00 92.12 164 ALA A O 1
A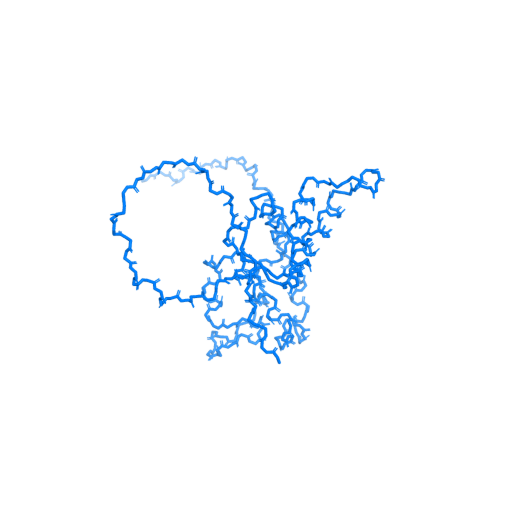TOM 1315 N N . GLU A 1 165 ? 20.046 -3.840 0.118 1.00 92.06 165 GLU A N 1
ATOM 1316 C CA . GLU A 1 165 ? 20.576 -2.884 1.088 1.00 92.06 165 GLU A CA 1
ATOM 1317 C C . GLU A 1 165 ? 20.058 -1.464 0.868 1.00 92.06 165 GLU A C 1
ATOM 1319 O O . GLU A 1 165 ? 19.641 -0.820 1.827 1.00 92.06 165 GLU A O 1
ATOM 1324 N N . ARG A 1 166 ? 19.953 -1.016 -0.388 1.00 91.88 166 ARG A N 1
ATOM 1325 C CA . ARG A 1 166 ? 19.479 0.338 -0.711 1.00 91.88 166 ARG A CA 1
ATOM 1326 C C . ARG A 1 166 ? 18.010 0.548 -0.373 1.00 91.88 166 ARG A C 1
ATOM 1328 O O . ARG A 1 166 ? 17.601 1.665 -0.083 1.00 91.88 166 ARG A O 1
ATOM 1335 N N . ALA A 1 167 ? 17.214 -0.519 -0.400 1.00 88.06 167 ALA A N 1
ATOM 1336 C CA . ALA A 1 167 ? 15.821 -0.458 0.023 1.00 88.06 167 ALA A CA 1
ATOM 1337 C C . ALA A 1 167 ? 15.685 -0.256 1.542 1.00 88.06 167 ALA A C 1
ATOM 1339 O O . ALA A 1 167 ? 14.704 0.336 1.980 1.00 88.06 167 ALA A O 1
ATOM 1340 N N . ARG A 1 168 ? 16.658 -0.729 2.338 1.00 79.69 168 ARG A N 1
ATOM 1341 C CA . ARG A 1 168 ? 16.683 -0.546 3.800 1.00 79.69 168 ARG A CA 1
ATOM 1342 C C . ARG A 1 168 ? 17.166 0.845 4.206 1.00 79.69 168 ARG A C 1
ATOM 1344 O O . ARG A 1 168 ? 16.693 1.377 5.197 1.00 79.69 168 ARG A O 1
ATOM 1351 N N . GLU A 1 169 ? 18.094 1.423 3.446 1.00 70.75 169 GLU A N 1
ATOM 1352 C CA . GLU A 1 169 ? 18.659 2.757 3.708 1.00 70.75 169 GLU A CA 1
ATOM 1353 C C . GLU A 1 169 ? 17.722 3.908 3.312 1.00 70.75 169 GLU A C 1
ATOM 1355 O O . GLU A 1 169 ? 17.926 5.038 3.745 1.00 70.75 169 GLU A O 1
ATOM 1360 N N . ALA A 1 170 ? 16.681 3.638 2.519 1.00 63.09 170 ALA A N 1
ATOM 1361 C CA . ALA A 1 170 ? 15.701 4.625 2.066 1.00 63.09 170 ALA A CA 1
ATOM 1362 C C . ALA A 1 170 ? 14.698 5.072 3.157 1.00 63.09 170 ALA A C 1
ATOM 1364 O O . ALA A 1 170 ? 13.596 5.517 2.828 1.00 63.09 170 ALA A O 1
ATOM 1365 N N . GLU A 1 171 ? 15.048 4.959 4.444 1.00 58.19 171 GLU A N 1
ATOM 1366 C CA . GLU A 1 171 ? 14.277 5.594 5.516 1.00 58.19 171 GLU A CA 1
ATOM 1367 C C . GLU A 1 171 ? 14.192 7.109 5.264 1.00 58.19 171 GLU A C 1
ATOM 1369 O O . GLU A 1 171 ? 15.165 7.715 4.797 1.00 58.19 171 GLU A O 1
ATOM 1374 N N . PRO A 1 172 ? 13.036 7.744 5.537 1.00 53.78 172 PRO A N 1
ATOM 1375 C CA . PRO A 1 172 ? 12.899 9.173 5.325 1.00 53.78 172 PRO A CA 1
ATOM 1376 C C . PRO A 1 172 ? 13.960 9.904 6.157 1.00 53.78 172 PRO A C 1
ATOM 1378 O O . PRO A 1 172 ? 14.104 9.617 7.352 1.00 53.78 172 PRO A O 1
ATOM 1381 N N . PRO A 1 173 ? 14.698 10.861 5.569 1.00 46.09 173 PRO A N 1
ATOM 1382 C CA . PRO A 1 173 ? 15.538 11.739 6.357 1.00 46.09 173 PRO A CA 1
ATOM 1383 C C . PRO A 1 173 ? 14.674 12.373 7.446 1.00 46.09 173 PRO A C 1
ATOM 1385 O O . PRO A 1 173 ? 13.598 12.904 7.169 1.00 46.09 173 PRO A O 1
ATOM 1388 N N . LYS A 1 174 ? 15.131 12.318 8.698 1.00 47.91 174 LYS A N 1
ATOM 1389 C CA . LYS A 1 174 ? 14.589 13.190 9.736 1.00 47.91 174 LYS A CA 1
ATOM 1390 C C . LYS A 1 174 ? 15.027 14.600 9.372 1.00 47.91 174 LYS A C 1
ATOM 1392 O O . LYS A 1 174 ? 16.129 15.010 9.734 1.00 47.91 174 LYS A O 1
ATOM 1397 N N . TRP A 1 175 ? 14.206 15.316 8.607 1.00 46.41 175 TRP A N 1
ATOM 1398 C CA . TRP A 1 175 ? 14.337 16.764 8.582 1.00 46.41 175 TRP A CA 1
ATOM 1399 C C . TRP A 1 175 ? 14.170 17.227 10.028 1.00 46.41 175 TRP A C 1
ATOM 1401 O O . TRP A 1 175 ? 13.220 16.781 10.679 1.00 46.41 175 TRP A O 1
ATOM 1411 N N . PRO A 1 176 ? 15.099 18.030 10.573 1.00 46.88 176 PRO A N 1
ATOM 1412 C CA . PRO A 1 176 ? 14.810 18.705 11.824 1.00 46.88 176 PRO A CA 1
ATOM 1413 C C . PRO A 1 176 ? 13.476 19.434 11.637 1.00 46.88 176 PRO A C 1
ATOM 1415 O O . PRO A 1 176 ? 13.255 20.027 10.574 1.00 46.88 176 PRO A O 1
ATOM 1418 N N . ASP A 1 177 ? 12.582 19.338 12.628 1.00 59.38 177 ASP A N 1
ATOM 1419 C CA . ASP A 1 177 ? 11.447 20.254 12.719 1.00 59.38 177 ASP A CA 1
ATOM 1420 C C . ASP A 1 177 ? 11.995 21.652 12.421 1.00 59.38 177 ASP A C 1
ATOM 1422 O O . ASP A 1 177 ? 13.054 22.013 12.945 1.00 59.38 177 ASP A O 1
ATOM 1426 N N . GLY A 1 178 ? 11.371 22.331 11.451 1.00 52.91 178 GLY A N 1
ATOM 1427 C CA . GLY A 1 178 ? 11.940 23.501 10.782 1.00 52.91 178 GLY A CA 1
ATOM 1428 C C . GLY A 1 178 ? 12.557 24.493 11.769 1.00 52.91 178 GLY A C 1
ATOM 1429 O O . GLY A 1 178 ? 12.080 24.604 12.899 1.00 52.91 178 GLY A O 1
ATOM 1430 N N . PRO A 1 179 ? 13.631 25.191 11.380 1.00 54.03 179 PRO A N 1
ATOM 1431 C CA . PRO A 1 179 ? 14.382 25.983 12.330 1.00 54.03 179 PRO A CA 1
ATOM 1432 C C . PRO A 1 179 ? 13.475 27.059 12.941 1.00 54.03 179 PRO A C 1
ATOM 1434 O O . PRO A 1 179 ? 12.864 27.852 12.221 1.00 54.03 179 PRO A O 1
ATOM 1437 N N . ASP A 1 180 ? 13.454 27.136 14.274 1.00 59.84 180 ASP A N 1
ATOM 1438 C CA . ASP A 1 180 ? 13.438 28.430 14.956 1.00 59.84 180 ASP A CA 1
ATOM 1439 C C . ASP A 1 180 ? 14.719 29.168 14.521 1.00 59.84 180 ASP A C 1
ATOM 1441 O O . ASP A 1 180 ? 15.690 29.246 15.271 1.00 59.84 180 ASP A O 1
ATOM 1445 N N . ASP A 1 181 ? 14.776 29.621 13.267 1.00 55.47 181 ASP A N 1
ATOM 1446 C CA . ASP A 1 181 ? 15.879 30.431 12.769 1.00 55.47 181 ASP A CA 1
ATOM 1447 C C . ASP A 1 181 ? 15.592 31.869 13.211 1.00 55.47 181 ASP A C 1
ATOM 1449 O O . ASP A 1 181 ? 14.625 32.480 12.733 1.00 55.47 181 ASP A O 1
ATOM 1453 N N . PRO A 1 182 ? 16.364 32.442 14.153 1.00 53.22 182 PRO A N 1
ATOM 1454 C CA . PRO A 1 182 ? 16.267 33.864 14.411 1.00 53.22 182 PRO A CA 1
ATOM 1455 C C . PRO A 1 182 ? 16.701 34.578 13.132 1.00 53.22 182 PRO A C 1
ATOM 1457 O O . PRO A 1 182 ? 17.815 34.369 12.662 1.00 53.22 182 PRO A O 1
ATOM 1460 N N . ALA A 1 183 ? 15.800 35.394 12.578 1.00 53.34 183 ALA A N 1
ATOM 1461 C CA . ALA A 1 183 ? 16.014 36.162 11.357 1.00 53.34 183 ALA A CA 1
ATOM 1462 C C . ALA A 1 183 ? 17.447 36.712 11.282 1.00 53.34 183 ALA A C 1
ATOM 1464 O O . ALA A 1 183 ? 17.828 37.592 12.059 1.00 53.34 183 ALA A O 1
ATOM 1465 N N . GLU A 1 184 ? 18.234 36.176 10.352 1.00 51.44 184 GLU A N 1
ATOM 1466 C CA . GLU A 1 184 ? 19.550 36.706 10.028 1.00 51.44 184 GLU A CA 1
ATOM 1467 C C . GLU A 1 184 ? 19.344 38.145 9.517 1.00 51.44 184 GLU A C 1
ATOM 1469 O O . GLU A 1 184 ? 18.518 38.365 8.622 1.00 51.44 184 GLU A O 1
ATOM 1474 N N . PRO A 1 185 ? 19.981 39.166 10.116 1.00 53.97 185 PRO A N 1
ATOM 1475 C CA . PRO A 1 185 ? 19.713 40.539 9.728 1.00 53.97 185 PRO A CA 1
ATOM 1476 C C . PRO A 1 185 ? 20.256 40.788 8.321 1.00 53.97 185 PRO A C 1
ATOM 1478 O O . PRO A 1 185 ? 21.424 40.520 8.041 1.00 53.97 185 PRO A O 1
ATOM 1481 N N . LEU A 1 186 ? 19.389 41.329 7.461 1.00 56.97 186 LEU A N 1
ATOM 1482 C CA . LEU A 1 186 ? 19.710 41.774 6.106 1.00 56.97 186 LEU A CA 1
ATOM 1483 C C . LEU A 1 186 ? 20.995 42.616 6.115 1.00 56.97 186 LEU A C 1
ATOM 1485 O O . LEU A 1 186 ? 21.089 43.623 6.824 1.00 56.97 186 LEU A O 1
ATOM 1489 N N . GLY A 1 187 ? 21.986 42.175 5.341 1.00 54.66 187 GLY A N 1
ATOM 1490 C CA . GLY A 1 187 ? 23.234 42.902 5.141 1.00 54.66 187 GLY A CA 1
ATOM 1491 C C . GLY A 1 187 ? 23.002 44.228 4.399 1.00 54.66 187 GLY A C 1
ATOM 1492 O O . GLY A 1 187 ? 22.022 44.368 3.669 1.00 54.66 187 GLY A O 1
ATOM 1493 N N . PRO A 1 188 ? 23.892 45.220 4.568 1.00 60.16 188 PRO A N 1
ATOM 1494 C CA . PRO A 1 188 ? 23.674 46.592 4.100 1.00 60.16 188 PRO A CA 1
ATOM 1495 C C . PRO A 1 188 ? 23.715 46.792 2.573 1.00 60.16 188 PRO A C 1
ATOM 1497 O O . PRO A 1 188 ? 23.490 47.915 2.130 1.00 60.16 188 PRO A O 1
ATOM 1500 N N . ASP A 1 189 ? 23.984 45.752 1.781 1.00 61.34 189 ASP A N 1
ATOM 1501 C CA . ASP A 1 189 ? 24.166 45.867 0.325 1.00 61.34 189 ASP A CA 1
ATOM 1502 C C . ASP A 1 189 ? 22.916 45.516 -0.508 1.00 61.34 189 ASP A C 1
ATOM 1504 O O . ASP A 1 189 ? 22.945 45.648 -1.728 1.00 61.34 189 ASP A O 1
ATOM 1508 N N . ASP A 1 190 ? 21.791 45.161 0.123 1.00 61.44 190 ASP A N 1
ATOM 1509 C CA . ASP A 1 190 ? 20.523 44.896 -0.574 1.00 61.44 190 ASP A CA 1
ATOM 1510 C C . ASP A 1 190 ? 19.555 46.089 -0.472 1.00 61.44 190 ASP A C 1
ATOM 1512 O O . ASP A 1 190 ? 18.533 46.053 0.214 1.00 61.44 190 ASP A O 1
ATOM 1516 N N . THR A 1 191 ? 19.871 47.188 -1.160 1.00 51.84 191 THR A N 1
ATOM 1517 C CA . THR A 1 191 ? 18.906 48.265 -1.469 1.00 51.84 191 THR A CA 1
ATOM 1518 C C . THR A 1 191 ? 18.991 48.565 -2.976 1.00 51.84 191 THR A C 1
ATOM 1520 O O . THR A 1 191 ? 20.107 48.584 -3.493 1.00 51.84 191 THR A O 1
ATOM 1523 N N . PRO A 1 192 ? 17.855 48.714 -3.691 1.00 61.47 192 PRO A N 1
ATOM 1524 C CA . PRO A 1 192 ? 17.766 48.482 -5.140 1.00 61.47 192 PRO A CA 1
ATOM 1525 C C . PRO A 1 192 ? 18.493 49.494 -6.031 1.00 61.47 192 PRO A C 1
ATOM 1527 O O . PRO A 1 192 ? 18.632 50.672 -5.629 1.00 61.47 192 PRO A O 1
#

Secondary structure (DSSP, 8-state):
-------B------------------TT---------EEEHHHHHHHHHHHHHHS--SSSSPPPHHHHHHHHHHHHHHHHT-SEEESTT--HHHHHHHHHHHHHS-S----S--SGGGT-SB-TTT--BHHHHHHGGGS-HHHHHHHHHHHHHH--STTTTTTHHHHHH-PPP---S------PPPPTT---

pLDDT: mean 80.5, std 22.72, range [31.94, 98.5]

Sequence (192 aa):
MNRDSRAIRFVAPMPLRGCGTLADYDRRSLLFHSPMAAIHITDIEAAINHWRAKSPSPDGITLAPELRALAEVYALMVFHHEDEVDEVGFPPKAWAAWLDWYHSTPDTPCIAICSTSQGDDECKGCGRSFDEVQHWPAMTPVEKRVTWRRITMEDSAWRFNKYAERAREAEPPKWPDGPDDPAEPLGPDDTP

Organism: Variovorax paradoxus (strain EPS) (NCBI:txid595537)

Radius of gyration: 22.74 Å; chains: 1; bounding box: 64×70×52 Å

Foldseek 3Di:
DDDPQDADAQDDPDPPDDDDDDDDDDPPPPPDCPPQQWDFLVLLVQLLVVQCVVPPDPVNPDGDQQNVLSVVVNVVCVVVVHGTHGPHRRPPSPVVSSVVSLVVDQLDQALPQACVVVPDQAGLARRDGPVCVVCSVVDDSSRSVVSVVVCVVVCRHCCNPVPVVSSVVSDDPPDPPDDPDDDDDDDPPPDD

InterPro domains:
  IPR010710 Protein of unknown function DUF1289 [PF06945] (108-152)
  IPR022191 Protein of unknown function DUF3717 [PF12512] (38-102)